Protein AF-0000000074370270 (afdb_homodimer)

Radius of gyration: 34.77 Å; Cα contacts (8 Å, |Δi|>4): 263; chains: 2; bounding box: 63×118×61 Å

Secondary structure (DSSP, 8-state):
----------PPPPSB-TTSPBPEEEE--SSSSTT-EEEE-TTGGGT-----EEE-SPPPSSHHHHHHHHHHHHHHHHHHHHHHHHHHHHHHHHHHHHHHHHHHHHHHHHHHHHHHHHHHHHHT-/----------PPPPSB-TTSPBPEEEE--SSSSTT-EEEE-TTGGGT-----EEE-SPPPSSHHHHHHHHHHHHHH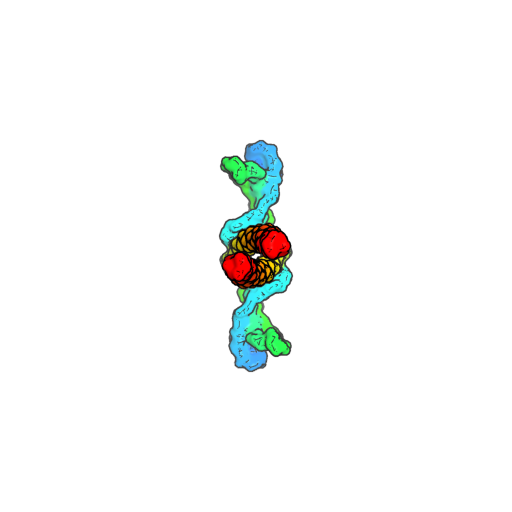HHHHHHHHHHHHHHHHHHHHHHHHHHHHHHHHHHHHHHHHHHHHHHHT-

Nearest PDB structures (foldseek):
  7jl5-assembly1_A  TM=6.690E-01  e=1.234E+00  Homo sapiens
  7jl5-assembly1_A  TM=6.684E-01  e=9.601E-01  Homo sapiens

pLDDT: mean 88.97, std 14.79, range [33.34, 98.88]

Solvent-accessible surface area (backbone atoms only — not comparable to full-atom values): 14462 Å² total; per-residue (Å²): 134,82,78,72,74,74,67,74,83,70,78,79,80,75,65,51,27,92,84,70,38,66,45,38,85,43,68,35,77,45,60,86,45,46,68,30,35,27,37,28,45,78,49,39,87,77,68,44,87,67,79,45,69,41,77,72,51,76,69,69,82,46,66,68,54,23,52,54,51,30,49,48,53,50,48,42,54,51,42,51,52,48,42,53,52,50,52,50,50,43,52,52,48,51,51,49,44,52,51,50,52,55,50,50,53,50,52,52,52,52,50,52,52,53,52,54,53,56,56,57,60,54,68,75,104,135,81,79,72,74,76,67,76,82,69,78,77,81,75,64,52,27,92,85,69,38,66,44,38,85,42,67,36,78,44,62,87,45,46,67,31,34,27,37,29,44,78,48,37,88,76,68,44,88,66,79,47,70,41,76,72,50,75,69,70,82,45,66,67,56,24,52,54,51,32,48,49,53,50,49,41,53,51,42,52,53,48,42,55,52,49,51,52,52,43,53,52,47,52,50,50,46,53,51,50,52,55,51,50,54,51,52,53,52,53,51,52,51,53,51,54,53,56,56,58,60,56,69,77,103

Sequence (250 aa):
MSSSSNRSYRPPPPTHCEHEQPVIRQTSRTIDFPLRHFLGCVEYYNGSKCRTFYWLDPELPNDYYKHEVFKLIQKEKRLKEDKSSLNGKIRDLEREIDFQKATMEKEMFLLQLDLKESKSSVVFFMSSSSNRSYRPPPPTHCEHEQPVIRQTSRTIDFPLRHFLGCVEYYNGSKCRTFYWLDPELPNDYYKHEVFKLIQKEKRLKEDKSSLNGKIRDLEREIDFQKATMEKEMFLLQLDLKESKSSVVFF

Structure (mmCIF, N/CA/C/O backbone):
data_AF-0000000074370270-model_v1
#
loop_
_entity.id
_entity.type
_entity.pdbx_description
1 polymer 'Zinc finger GRF-type domain-containing protein'
#
loop_
_atom_site.group_PDB
_atom_site.id
_atom_site.type_symbol
_atom_site.label_atom_id
_atom_site.label_alt_id
_atom_site.label_comp_id
_atom_site.label_asym_id
_atom_site.label_entity_id
_atom_site.label_seq_id
_atom_site.pdbx_PDB_ins_code
_atom_site.Cartn_x
_atom_site.Cartn_y
_atom_site.Cartn_z
_atom_site.occupancy
_atom_site.B_iso_or_equiv
_atom_site.auth_seq_id
_atom_site.auth_comp_id
_atom_site.auth_asym_id
_atom_site.auth_atom_id
_atom_site.pdbx_PDB_model_num
ATOM 1 N N . MET A 1 1 ? -2.453 -50 -22.062 1 33.78 1 MET A N 1
ATOM 2 C CA . MET A 1 1 ? -3.244 -49.531 -20.938 1 33.78 1 MET A CA 1
ATOM 3 C C . MET A 1 1 ? -3.002 -48.062 -20.672 1 33.78 1 MET A C 1
ATOM 5 O O . MET A 1 1 ? -1.898 -47.656 -20.281 1 33.78 1 MET A O 1
ATOM 9 N N . SER A 1 2 ? -3.58 -47.062 -21.438 1 43.75 2 SER A N 1
ATOM 10 C CA . SER A 1 2 ? -3.586 -45.625 -21.328 1 43.75 2 SER A CA 1
ATOM 11 C C . SER A 1 2 ? -3.969 -45.188 -19.922 1 43.75 2 SER A C 1
ATOM 13 O O . SER A 1 2 ? -4.961 -45.656 -19.359 1 43.75 2 SER A O 1
ATOM 15 N N . SER A 1 3 ? -3.09 -44.969 -19.031 1 41.53 3 SER A N 1
ATOM 16 C CA . SER A 1 3 ? -3.389 -44.344 -17.75 1 41.53 3 SER A CA 1
ATOM 17 C C . SER A 1 3 ? -4.293 -43.125 -17.922 1 41.53 3 SER A C 1
ATOM 19 O O . SER A 1 3 ? -3.936 -42.188 -18.609 1 41.53 3 SER A O 1
ATOM 21 N N . SER A 1 4 ? -5.633 -43.281 -18.016 1 45.53 4 SER A N 1
ATOM 22 C CA . SER A 1 4 ? -6.625 -42.219 -17.875 1 45.53 4 SER A CA 1
ATOM 23 C C . SER A 1 4 ? -6.219 -41.219 -16.797 1 45.53 4 SER A C 1
ATOM 25 O O . SER A 1 4 ? -5.996 -41.594 -15.648 1 45.53 4 SER A O 1
ATOM 27 N N . SER A 1 5 ? -5.434 -40.219 -17.062 1 48.78 5 SER A N 1
ATOM 28 C CA . SER A 1 5 ? -5.219 -39.125 -16.125 1 48.78 5 SER A CA 1
ATOM 29 C C . SER A 1 5 ? -6.5 -38.781 -15.383 1 48.78 5 SER A C 1
ATOM 31 O O . SER A 1 5 ? -7.527 -38.5 -16 1 48.78 5 SER A O 1
ATOM 33 N N . ASN A 1 6 ? -6.863 -39.406 -14.406 1 46.19 6 ASN A N 1
ATOM 34 C CA . ASN A 1 6 ? -7.93 -39.094 -13.477 1 46.19 6 ASN A CA 1
ATOM 35 C C . ASN A 1 6 ? -8.094 -37.562 -13.328 1 46.19 6 ASN A C 1
ATOM 37 O O . ASN A 1 6 ? -7.258 -36.906 -12.703 1 46.19 6 ASN A O 1
ATOM 41 N N . ARG A 1 7 ? -8.445 -36.844 -14.312 1 54.09 7 ARG A N 1
ATOM 42 C CA . ARG A 1 7 ? -8.82 -35.438 -14.125 1 54.09 7 ARG A CA 1
ATOM 43 C C . ARG A 1 7 ? -9.648 -35.281 -12.859 1 54.09 7 ARG A C 1
ATOM 45 O O . ARG A 1 7 ? -10.758 -35.781 -12.758 1 54.09 7 ARG A O 1
ATOM 52 N N . SER A 1 8 ? -9.109 -35.094 -11.773 1 62.03 8 SER A N 1
ATOM 53 C CA . SER A 1 8 ? -9.812 -34.906 -10.508 1 62.03 8 SER A CA 1
ATOM 54 C C . SER A 1 8 ? -11.133 -34.188 -10.711 1 62.03 8 SER A C 1
ATOM 56 O O . SER A 1 8 ? -11.18 -33.156 -11.406 1 62.03 8 SER A O 1
ATOM 58 N N . TYR A 1 9 ? -12.18 -34.938 -10.789 1 71.56 9 TYR A N 1
ATOM 59 C CA . TYR A 1 9 ? -13.547 -34.438 -10.883 1 71.56 9 TYR A CA 1
ATOM 60 C C . TYR A 1 9 ? -13.758 -33.25 -9.961 1 71.56 9 TYR A C 1
ATOM 62 O O . TYR A 1 9 ? -13.539 -33.375 -8.75 1 71.56 9 TYR A O 1
ATOM 70 N N . ARG A 1 10 ? -13.641 -32.031 -10.438 1 78.12 10 ARG A N 1
ATOM 71 C CA . ARG A 1 10 ? -14.039 -30.859 -9.664 1 78.12 10 ARG A CA 1
ATOM 72 C C . ARG A 1 10 ? -15.539 -30.594 -9.789 1 78.12 10 ARG A C 1
ATOM 74 O O . ARG A 1 10 ? -16.047 -30.406 -10.898 1 78.12 10 ARG A O 1
ATOM 81 N N . PRO A 1 11 ? -16.266 -30.844 -8.688 1 88.62 11 PRO A N 1
ATOM 82 C CA . PRO A 1 11 ? -17.688 -30.516 -8.742 1 88.62 11 PRO A CA 1
ATOM 83 C C . PRO A 1 11 ? -17.953 -29.109 -9.297 1 88.62 11 PRO A C 1
ATOM 85 O O . PRO A 1 11 ? -17.109 -28.219 -9.141 1 88.62 11 PRO A O 1
ATOM 88 N N . PRO A 1 12 ? -19.078 -29.031 -10.047 1 93.25 12 PRO A N 1
ATOM 89 C CA . PRO A 1 12 ? -19.422 -27.688 -10.539 1 93.25 12 PRO A CA 1
ATOM 90 C C . PRO A 1 12 ? -19.625 -26.672 -9.414 1 93.25 12 PRO A C 1
ATOM 92 O O . PRO A 1 12 ? -19.984 -27.062 -8.305 1 93.25 12 PRO A O 1
ATOM 95 N N . PRO A 1 13 ? -19.391 -25.406 -9.688 1 95.31 13 PRO A N 1
ATOM 96 C CA . PRO A 1 13 ? -19.578 -24.359 -8.68 1 95.31 13 PRO A CA 1
ATOM 97 C C . PRO A 1 13 ? -21.031 -24.266 -8.211 1 95.31 13 PRO A C 1
ATOM 99 O O . PRO A 1 13 ? -21.953 -24.406 -9.016 1 95.31 13 PRO A O 1
ATOM 102 N N . PRO A 1 14 ? -21.156 -24.047 -6.906 1 96.25 14 PRO A N 1
ATOM 103 C CA . PRO A 1 14 ? -22.516 -23.844 -6.398 1 96.25 14 PRO A CA 1
ATOM 104 C C . PRO A 1 14 ? -23.141 -22.531 -6.859 1 96.25 14 PRO A C 1
ATOM 106 O O . PRO A 1 14 ? -22.422 -21.531 -7.039 1 96.25 14 PRO A O 1
ATOM 109 N N . THR A 1 15 ? -24.453 -22.594 -7.039 1 96.75 15 THR A N 1
ATOM 110 C CA . THR A 1 15 ? -25.156 -21.375 -7.41 1 96.75 15 THR A CA 1
ATOM 111 C C . THR A 1 15 ? -25.844 -20.75 -6.191 1 96.75 15 THR A C 1
ATOM 113 O O . THR A 1 15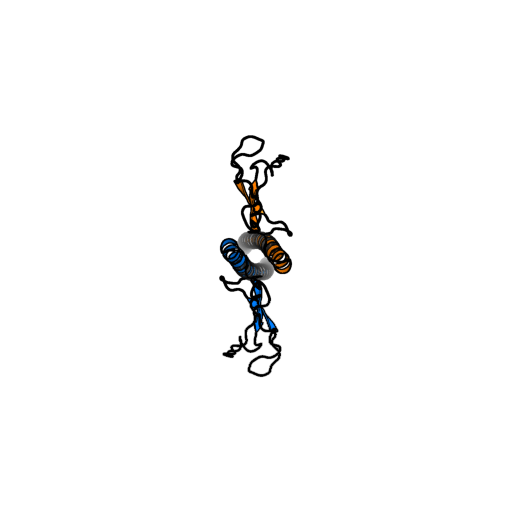 ? -26.078 -19.547 -6.148 1 96.75 15 THR A O 1
ATOM 116 N N . HIS A 1 16 ? -26.219 -21.625 -5.258 1 96.88 16 HIS A N 1
ATOM 117 C CA . HIS A 1 16 ? -26.875 -21.188 -4.035 1 96.88 16 HIS A CA 1
ATOM 118 C C . HIS A 1 16 ? -26.234 -21.797 -2.801 1 96.88 16 HIS A C 1
ATOM 120 O O . HIS A 1 16 ? -25.641 -22.875 -2.879 1 96.88 16 HIS A O 1
ATOM 126 N N . CYS A 1 17 ? -26.328 -20.891 -1.735 1 96.38 17 CYS A N 1
ATOM 127 C CA . CYS A 1 17 ? -25.797 -21.438 -0.489 1 96.38 17 CYS A CA 1
ATOM 128 C C . CYS A 1 17 ? -26.859 -22.25 0.243 1 96.38 17 CYS A C 1
ATOM 130 O O . CYS A 1 17 ? -27.906 -22.562 -0.324 1 96.38 17 CYS A O 1
ATOM 132 N N . GLU A 1 18 ? -26.5 -22.75 1.478 1 92.31 18 GLU A N 1
ATOM 133 C CA . GLU A 1 18 ? -27.375 -23.594 2.27 1 92.31 18 GLU A CA 1
ATOM 134 C C . GLU A 1 18 ? -28.641 -22.859 2.686 1 92.31 18 GLU A C 1
ATOM 136 O O . GLU A 1 18 ? -29.656 -23.484 2.994 1 92.31 18 GLU A O 1
ATOM 141 N N . HIS A 1 19 ? -28.688 -21.578 2.641 1 92.44 19 HIS A N 1
ATOM 142 C CA . HIS A 1 19 ? -29.828 -20.75 2.98 1 92.44 19 HIS A CA 1
ATOM 143 C C . HIS A 1 19 ? -30.688 -20.469 1.749 1 92.44 19 HIS A C 1
ATOM 145 O O . HIS A 1 19 ? -31.609 -19.656 1.808 1 92.44 19 HIS A O 1
ATOM 151 N N . GLU A 1 20 ? -30.219 -21.094 0.658 1 92.81 20 GLU A N 1
ATOM 152 C CA . GLU A 1 20 ? -30.922 -20.922 -0.614 1 92.81 20 GLU A CA 1
ATOM 153 C C . GLU A 1 20 ? -30.766 -19.5 -1.142 1 92.81 20 GLU A C 1
ATOM 155 O O . GLU A 1 20 ? -31.688 -18.969 -1.77 1 92.81 20 GLU A O 1
ATOM 160 N N . GLN A 1 21 ? -29.766 -18.891 -0.821 1 94.44 21 GLN A N 1
ATOM 161 C CA . GLN A 1 21 ? -29.406 -17.578 -1.365 1 94.44 21 GLN A CA 1
ATOM 162 C C . GLN A 1 21 ? -28.297 -17.719 -2.41 1 94.44 21 GLN A C 1
ATOM 164 O O . GLN A 1 21 ? -27.453 -18.625 -2.32 1 94.44 21 GLN A O 1
ATOM 169 N N . PRO A 1 22 ? -28.422 -16.906 -3.441 1 96.5 22 PRO A N 1
ATOM 170 C CA . PRO A 1 22 ? -27.328 -16.953 -4.41 1 96.5 22 PRO A CA 1
ATOM 171 C C . PRO A 1 22 ? -25.969 -16.719 -3.766 1 96.5 22 PRO A C 1
ATOM 173 O O . PRO A 1 22 ? -25.844 -15.883 -2.869 1 96.5 22 PRO A O 1
ATOM 176 N N . VAL A 1 23 ? -24.969 -17.484 -4.121 1 97.06 23 VAL A N 1
ATOM 177 C CA . VAL A 1 23 ? -23.609 -17.312 -3.621 1 97.06 23 VAL A CA 1
ATOM 178 C C . VAL A 1 23 ? -22.969 -16.078 -4.273 1 97.06 23 VAL A C 1
ATOM 180 O O . VAL A 1 23 ? -23.359 -15.688 -5.379 1 97.06 23 VAL A O 1
ATOM 183 N N . ILE A 1 24 ? -21.969 -15.477 -3.543 1 96.44 24 ILE A N 1
ATOM 184 C CA . ILE A 1 24 ? -21.297 -14.305 -4.078 1 96.44 24 ILE A CA 1
ATOM 185 C C . ILE A 1 24 ? -19.797 -14.57 -4.176 1 96.44 24 ILE A C 1
ATOM 187 O O . ILE A 1 24 ? -19.266 -15.414 -3.451 1 96.44 24 ILE A O 1
ATOM 191 N N . ARG A 1 25 ? -19.188 -13.883 -5.145 1 97.12 25 ARG A N 1
ATOM 192 C CA . ARG A 1 25 ? -17.734 -13.938 -5.301 1 97.12 25 ARG A CA 1
ATOM 193 C C . ARG A 1 25 ? -17.031 -13.055 -4.273 1 97.12 25 ARG A C 1
ATOM 195 O O . ARG A 1 25 ? -17.359 -11.867 -4.141 1 97.12 25 ARG A O 1
ATOM 202 N N . GLN A 1 26 ? -16.109 -13.727 -3.514 1 95.5 26 GLN A N 1
ATOM 203 C CA . GLN A 1 26 ? -15.328 -13.008 -2.52 1 95.5 26 GLN A CA 1
ATOM 204 C C . GLN A 1 26 ? -13.828 -13.219 -2.734 1 95.5 26 GLN A C 1
ATOM 206 O O . GLN A 1 26 ? -13.43 -14.102 -3.498 1 95.5 26 GLN A O 1
ATOM 211 N N . THR A 1 27 ? -13.094 -12.281 -2.145 1 97 27 THR A N 1
ATOM 212 C CA . THR A 1 27 ? -11.641 -12.367 -2.252 1 97 27 THR A CA 1
ATOM 213 C C . THR A 1 27 ? -11.016 -12.68 -0.896 1 97 27 THR A C 1
ATOM 215 O O . THR A 1 27 ? -11.234 -11.961 0.078 1 97 27 THR A O 1
ATOM 218 N N . SER A 1 28 ? -10.305 -13.727 -0.839 1 97.19 28 SER A N 1
ATOM 219 C CA . SER A 1 28 ? -9.625 -14.117 0.391 1 97.19 28 SER A CA 1
ATOM 220 C C . SER A 1 28 ? -8.484 -13.164 0.728 1 97.19 28 SER A C 1
ATOM 222 O O . SER A 1 28 ? -7.746 -12.742 -0.16 1 97.19 28 SER A O 1
ATOM 224 N N . ARG A 1 29 ? -8.266 -12.938 1.962 1 95.56 29 ARG A N 1
ATOM 225 C CA . ARG A 1 29 ? -7.199 -12.055 2.422 1 95.56 29 ARG A CA 1
ATOM 226 C C . ARG A 1 29 ? -6.359 -12.727 3.502 1 95.56 29 ARG A C 1
ATOM 228 O O . ARG A 1 29 ? -5.617 -12.055 4.223 1 95.56 29 ARG A O 1
ATOM 235 N N . THR A 1 30 ? -6.504 -14.008 3.596 1 96.69 30 THR A N 1
ATOM 236 C CA . THR A 1 30 ? -5.746 -14.758 4.594 1 96.69 30 THR A CA 1
ATOM 237 C C . THR A 1 30 ? -4.328 -15.023 4.102 1 96.69 30 THR A C 1
ATOM 239 O O . THR A 1 30 ? -4.055 -14.953 2.902 1 96.69 30 THR A O 1
ATOM 242 N N . ILE A 1 31 ? -3.439 -15.391 4.969 1 97.69 31 ILE A N 1
ATOM 243 C CA . ILE A 1 31 ? -2.037 -15.609 4.637 1 97.69 31 ILE A CA 1
ATOM 244 C C . ILE A 1 31 ? -1.906 -16.859 3.764 1 97.69 31 ILE A C 1
ATOM 246 O O . ILE A 1 31 ? -1.023 -16.938 2.904 1 97.69 31 ILE A O 1
ATOM 250 N N . ASP A 1 32 ? -2.771 -17.766 3.883 1 97.81 32 ASP A N 1
ATOM 251 C CA . ASP A 1 32 ? -2.668 -19.031 3.17 1 97.81 32 ASP A CA 1
ATOM 252 C C . ASP A 1 32 ? -3.127 -18.891 1.721 1 97.81 32 ASP A C 1
ATOM 254 O O . ASP A 1 32 ? -2.602 -19.547 0.827 1 97.81 32 ASP A O 1
ATOM 258 N N . PHE A 1 33 ? -4.129 -18.016 1.486 1 98.25 33 PHE A N 1
ATOM 259 C CA . PHE A 1 33 ? -4.715 -17.922 0.154 1 98.25 33 PHE A CA 1
ATOM 260 C C . PHE A 1 33 ? -5.02 -16.469 -0.192 1 98.25 33 PHE A C 1
ATOM 262 O O . PHE A 1 33 ? -6.156 -16.125 -0.531 1 98.25 33 PHE A O 1
ATOM 269 N N . PRO A 1 34 ? -3.977 -15.68 -0.2 1 98.5 34 PRO A N 1
ATOM 270 C CA . PRO A 1 34 ? -4.246 -14.266 -0.471 1 98.5 34 PRO A CA 1
ATOM 271 C C . PRO A 1 34 ? -4.715 -14.016 -1.904 1 98.5 34 PRO A C 1
ATOM 273 O O . PRO A 1 34 ? -4.164 -14.594 -2.846 1 98.5 34 PRO A O 1
ATOM 276 N N . LEU A 1 35 ? -5.746 -13.281 -2.057 1 98.5 35 LEU A N 1
ATOM 277 C CA . LEU A 1 35 ? -6.289 -12.773 -3.312 1 98.5 35 LEU A CA 1
ATOM 278 C C . LEU A 1 35 ? -7.129 -13.844 -4.012 1 98.5 35 LEU A C 1
ATOM 280 O O . LEU A 1 35 ? -7.777 -13.562 -5.023 1 98.5 35 LEU A O 1
ATOM 284 N N . ARG A 1 36 ? -7.102 -15.023 -3.436 1 98.44 36 ARG A N 1
ATOM 285 C CA . ARG A 1 36 ? -7.836 -16.078 -4.125 1 98.44 36 ARG A CA 1
ATOM 286 C C . ARG A 1 36 ? -9.336 -15.844 -4.043 1 98.44 36 ARG A C 1
ATOM 288 O O . ARG A 1 36 ? -9.875 -15.578 -2.963 1 98.44 36 ARG A O 1
ATOM 295 N N . HIS A 1 37 ? -9.938 -16 -5.203 1 98.06 37 HIS A N 1
ATOM 296 C CA . HIS A 1 37 ? -11.383 -15.836 -5.23 1 98.06 37 HIS A CA 1
ATOM 297 C C . HIS A 1 37 ? -12.094 -17.109 -4.809 1 98.06 37 HIS A C 1
ATOM 299 O O . HIS A 1 37 ? -11.617 -18.219 -5.082 1 98.06 37 HIS A O 1
ATOM 305 N N . PHE A 1 38 ? -13.266 -16.844 -4.148 1 97.38 38 PHE A N 1
ATOM 306 C CA . PHE A 1 38 ? -14.109 -17.969 -3.789 1 97.38 38 PHE A CA 1
ATOM 307 C C . PHE A 1 38 ? -15.578 -17.578 -3.787 1 97.38 38 PHE A C 1
ATOM 309 O O . PHE A 1 38 ? -15.898 -16.375 -3.746 1 97.38 38 PHE A O 1
ATOM 316 N N . LEU A 1 39 ? -16.391 -18.547 -4.004 1 97.81 39 LEU A N 1
ATOM 317 C CA . LEU A 1 39 ? -17.828 -18.375 -3.84 1 97.81 39 LEU A CA 1
ATOM 318 C C . LEU A 1 39 ? -18.266 -18.75 -2.424 1 97.81 39 LEU A C 1
ATOM 320 O O . LEU A 1 39 ? -17.875 -19.781 -1.896 1 97.81 39 LEU A O 1
ATOM 324 N N . GLY A 1 40 ? -18.984 -17.781 -1.806 1 95.75 40 GLY A N 1
ATOM 325 C CA . GLY A 1 40 ? -19.469 -18.031 -0.458 1 95.75 40 GLY A CA 1
ATOM 326 C C . GLY A 1 40 ? -20.797 -17.344 -0.164 1 95.75 40 GLY A C 1
ATOM 327 O O . GLY A 1 40 ? -21.359 -16.672 -1.029 1 95.75 40 GLY A O 1
ATOM 328 N N . CYS A 1 41 ? -21.219 -17.625 0.987 1 95.62 41 CYS A N 1
ATOM 329 C CA . CYS A 1 41 ? -22.484 -17.109 1.466 1 95.62 41 CYS A CA 1
ATOM 330 C C . CYS A 1 41 ? -22.375 -15.625 1.802 1 95.62 41 CYS A C 1
ATOM 332 O O . CYS A 1 41 ? -21.438 -15.203 2.463 1 95.62 41 CYS A O 1
ATOM 334 N N . VAL A 1 42 ? -23.422 -14.938 1.382 1 90.94 42 VAL A N 1
ATOM 335 C CA . VAL A 1 42 ? -23.438 -13.492 1.604 1 90.94 42 VAL A CA 1
ATOM 336 C C . VAL A 1 42 ? -23.594 -13.203 3.094 1 90.94 42 VAL A C 1
ATOM 338 O O . VAL A 1 42 ? -23.125 -12.172 3.584 1 90.94 42 VAL A O 1
ATOM 341 N N . GLU A 1 43 ? -24.125 -14.117 3.842 1 90.19 43 GLU A N 1
ATOM 342 C CA . GLU A 1 43 ? -24.422 -13.898 5.254 1 90.19 43 GLU A CA 1
ATOM 343 C C . GLU A 1 43 ? -23.297 -14.414 6.145 1 90.19 43 GLU A C 1
ATOM 345 O O . GLU A 1 43 ? -23.391 -14.359 7.375 1 90.19 43 GLU A O 1
ATOM 350 N N . TYR A 1 44 ? -22.234 -14.797 5.547 1 89.5 44 TYR A N 1
ATOM 351 C CA . TYR A 1 44 ? -21.156 -15.414 6.316 1 89.5 44 TYR A CA 1
ATOM 352 C C . TYR A 1 44 ? -20.609 -14.445 7.355 1 89.5 44 TYR A C 1
ATOM 354 O O . TYR A 1 44 ? -20.453 -14.805 8.523 1 89.5 44 TYR A O 1
ATOM 362 N N . TYR A 1 45 ? -20.422 -13.219 6.91 1 83.44 45 TYR A N 1
ATOM 363 C CA . TYR A 1 45 ? -19.781 -12.258 7.797 1 83.44 45 TYR A CA 1
ATOM 364 C C . TYR A 1 45 ? -20.797 -11.633 8.75 1 83.44 45 TYR A C 1
ATOM 366 O O . TYR A 1 45 ? -20.422 -10.922 9.688 1 83.44 45 TYR A O 1
ATOM 374 N N . ASN A 1 46 ? -22 -11.93 8.508 1 87.69 46 ASN A N 1
ATOM 375 C CA . ASN A 1 46 ? -23.047 -11.484 9.43 1 87.69 46 ASN A CA 1
ATOM 376 C C . ASN A 1 46 ? -23.312 -12.516 10.516 1 87.69 46 ASN A C 1
ATOM 378 O O . ASN A 1 46 ? -24.344 -12.461 11.195 1 87.69 46 ASN A O 1
ATOM 382 N N . GLY A 1 47 ? -22.469 -13.422 10.562 1 86 47 GLY A N 1
ATOM 383 C CA . GLY A 1 47 ? -22.562 -14.375 11.648 1 86 47 GLY A CA 1
ATOM 384 C C . GLY A 1 47 ? -23.125 -15.719 11.211 1 86 47 GLY A C 1
ATOM 385 O O . GLY A 1 47 ? -23.203 -16.656 12.008 1 86 47 GLY A O 1
ATOM 386 N N . SER A 1 48 ? -23.375 -15.883 10.023 1 79.88 48 SER A N 1
ATOM 387 C CA . SER A 1 48 ? -23.891 -17.156 9.523 1 79.88 48 SER A CA 1
ATOM 388 C C . SER A 1 48 ? -22.797 -18.219 9.523 1 79.88 48 SER A C 1
ATOM 390 O O . SER A 1 48 ? -21.625 -17.922 9.273 1 79.88 48 SER A O 1
ATOM 392 N N . LYS A 1 49 ? -23.031 -19.406 10.039 1 84.44 49 LYS A N 1
ATOM 393 C CA . LYS A 1 49 ? -22.094 -20.516 9.992 1 84.44 49 LYS A CA 1
ATOM 394 C C . LYS A 1 49 ? -22.312 -21.375 8.75 1 84.44 49 LYS A C 1
ATOM 396 O O . LYS A 1 49 ? -22.266 -22.609 8.812 1 84.44 49 LYS A O 1
ATOM 401 N N . CYS A 1 50 ? -22.609 -20.594 7.59 1 93.06 50 CYS A N 1
ATOM 402 C CA . CYS A 1 50 ? -22.828 -21.297 6.332 1 93.06 50 CYS A CA 1
ATOM 403 C C . CYS A 1 50 ? -21.547 -21.922 5.82 1 93.06 50 CYS A C 1
ATOM 405 O O . CYS A 1 50 ? -20.5 -21.266 5.797 1 93.06 50 CYS A O 1
ATOM 407 N N . ARG A 1 51 ? -21.625 -23.156 5.328 1 92.25 51 ARG A N 1
ATOM 408 C CA . ARG A 1 51 ? -20.438 -23.922 4.965 1 92.25 51 ARG A CA 1
ATOM 409 C C . ARG A 1 51 ? -20.234 -23.922 3.451 1 92.25 51 ARG A C 1
ATOM 411 O O . ARG A 1 51 ? -19.297 -24.531 2.949 1 92.25 51 ARG A O 1
ATOM 418 N N . THR A 1 52 ? -21.125 -23.281 2.764 1 95.25 52 THR A N 1
ATOM 419 C CA . THR A 1 52 ? -20.984 -23.219 1.312 1 95.25 52 THR A CA 1
ATOM 420 C C . THR A 1 52 ? -19.734 -22.453 0.916 1 95.25 52 THR A C 1
ATOM 422 O O . THR A 1 52 ? -19.594 -21.266 1.246 1 95.25 52 THR A O 1
ATOM 425 N N . PHE A 1 53 ? -18.891 -23.156 0.267 1 95.25 53 PHE A N 1
ATOM 426 C CA . PHE A 1 53 ? -17.578 -22.594 -0.087 1 95.25 53 PHE A CA 1
ATOM 427 C C . PHE A 1 53 ? -17.031 -23.266 -1.341 1 95.25 53 PHE A C 1
ATOM 429 O O . PHE A 1 53 ? -17.094 -24.484 -1.478 1 95.25 53 PHE A O 1
ATOM 436 N N . TYR A 1 54 ? -16.531 -22.359 -2.285 1 96.75 54 TYR A N 1
ATOM 437 C CA . TYR A 1 54 ? -15.977 -22.875 -3.533 1 96.75 54 TYR A CA 1
ATOM 438 C C . TYR A 1 54 ? -14.875 -21.969 -4.062 1 96.75 54 TYR A C 1
ATOM 440 O O . TYR A 1 54 ? -15.125 -20.812 -4.418 1 96.75 54 TYR A O 1
ATOM 448 N N . TRP A 1 55 ? -13.68 -22.578 -4.203 1 96.69 55 TRP A N 1
ATOM 449 C CA . TRP A 1 55 ? -12.562 -21.812 -4.746 1 96.69 55 TRP A CA 1
ATOM 450 C C . TRP A 1 55 ? -12.703 -21.641 -6.254 1 96.69 55 TRP A C 1
ATOM 452 O O . TRP A 1 55 ? -13.016 -22.594 -6.969 1 96.69 55 TRP A O 1
ATOM 462 N N . LEU A 1 56 ? -12.484 -20.391 -6.637 1 96.12 56 LEU A N 1
ATOM 463 C CA . LEU A 1 56 ? -12.609 -20.094 -8.062 1 96.12 56 LEU A CA 1
ATOM 464 C C . LEU A 1 56 ? -11.25 -20.109 -8.742 1 96.12 56 LEU A C 1
ATOM 466 O O . LEU A 1 56 ? -11.148 -20.422 -9.93 1 96.12 56 LEU A O 1
ATOM 470 N N . ASP A 1 57 ? -10.227 -19.75 -8.031 1 95.94 57 ASP A N 1
ATOM 471 C CA . ASP A 1 57 ? -8.898 -19.578 -8.609 1 95.94 57 ASP A CA 1
ATOM 472 C C . ASP A 1 57 ? -7.922 -20.609 -8.055 1 95.94 57 ASP A C 1
ATOM 474 O O . ASP A 1 57 ? -8.148 -21.172 -6.984 1 95.94 57 ASP A O 1
ATOM 478 N N . PRO A 1 58 ? -6.848 -20.859 -8.914 1 96 58 PRO A N 1
ATOM 479 C CA . PRO A 1 58 ? -5.789 -21.688 -8.352 1 96 58 PRO A CA 1
ATOM 480 C C . PRO A 1 58 ? -5.051 -21.031 -7.195 1 96 58 PRO A C 1
ATOM 482 O O . PRO A 1 58 ? -5.215 -1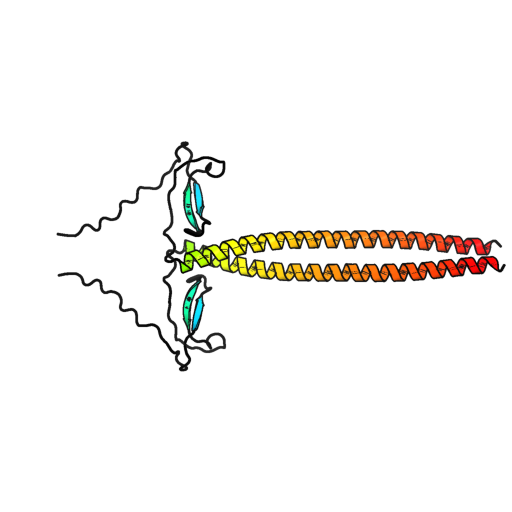9.828 -6.969 1 96 58 PRO A O 1
ATOM 485 N N . GLU A 1 59 ? -4.352 -21.875 -6.523 1 96.44 59 GLU A N 1
ATOM 486 C CA . GLU A 1 59 ? -3.506 -21.344 -5.457 1 96.44 59 GLU A CA 1
ATOM 487 C C . GLU A 1 59 ? -2.258 -20.688 -6.027 1 96.44 59 GLU A C 1
ATOM 489 O O . GLU A 1 59 ? -1.842 -20.984 -7.148 1 96.44 59 GLU A O 1
ATOM 494 N N . LEU A 1 60 ? -1.698 -19.828 -5.262 1 98.19 60 LEU A N 1
ATOM 495 C CA . LEU A 1 60 ? -0.387 -19.297 -5.605 1 98.19 60 LEU A CA 1
ATOM 496 C C . LEU A 1 60 ? 0.663 -20.406 -5.637 1 98.19 60 LEU A C 1
ATOM 498 O O . LEU A 1 60 ? 0.509 -21.422 -4.969 1 98.19 60 LEU A O 1
ATOM 502 N N . PRO A 1 61 ? 1.619 -20.188 -6.41 1 96.88 61 PRO A N 1
ATOM 503 C CA . PRO A 1 61 ? 2.465 -21.328 -6.75 1 96.88 61 PRO A CA 1
ATOM 504 C C . PRO A 1 61 ? 3.357 -21.766 -5.59 1 96.88 61 PRO A C 1
ATOM 506 O O . PRO A 1 61 ? 3.85 -22.906 -5.578 1 96.88 61 PRO A O 1
ATOM 509 N N . ASN A 1 62 ? 3.721 -20.891 -4.645 1 96.56 62 ASN A N 1
ATOM 510 C CA . ASN A 1 62 ? 4.586 -21.266 -3.533 1 96.56 62 ASN A CA 1
ATOM 511 C C . ASN A 1 62 ? 4.418 -20.328 -2.348 1 96.56 62 ASN A C 1
ATOM 513 O O . ASN A 1 62 ? 3.652 -19.359 -2.418 1 96.56 62 ASN A O 1
ATOM 517 N N . ASP A 1 63 ? 5.055 -20.672 -1.306 1 97.44 63 ASP A N 1
ATOM 518 C CA . ASP A 1 63 ? 4.887 -19.938 -0.056 1 97.44 63 ASP A CA 1
ATOM 519 C C . ASP A 1 63 ? 5.473 -18.531 -0.16 1 97.44 63 ASP A C 1
ATOM 521 O O . ASP A 1 63 ? 4.996 -17.609 0.495 1 97.44 63 ASP A O 1
ATOM 525 N N . TYR A 1 64 ? 6.531 -18.406 -0.953 1 98 64 TYR A N 1
ATOM 526 C CA . TYR A 1 64 ? 7.109 -17.094 -1.151 1 98 64 TYR A CA 1
ATOM 527 C C . TYR A 1 64 ? 6.047 -16.094 -1.6 1 98 64 TYR A C 1
ATOM 529 O O . TYR A 1 64 ? 5.883 -15.031 -0.99 1 98 64 TYR A O 1
ATOM 537 N N . TYR A 1 65 ? 5.324 -16.5 -2.6 1 98.25 65 TYR A N 1
ATOM 538 C CA . TYR A 1 65 ? 4.293 -15.617 -3.125 1 98.25 65 TYR A CA 1
ATOM 539 C C . TYR A 1 65 ? 3.219 -15.352 -2.076 1 98.25 65 TYR A C 1
ATOM 541 O O . TYR A 1 65 ? 2.768 -14.211 -1.921 1 98.25 65 TYR A O 1
ATOM 549 N N . LYS A 1 66 ? 2.777 -16.375 -1.416 1 98.62 66 LYS A N 1
ATOM 550 C CA . LYS A 1 66 ? 1.749 -16.203 -0.393 1 98.62 66 LYS A CA 1
ATOM 551 C C . LYS A 1 66 ? 2.168 -15.172 0.647 1 98.62 66 LYS A C 1
ATOM 553 O O . LYS A 1 66 ? 1.399 -14.266 0.971 1 98.62 66 LYS A O 1
ATOM 558 N N . HIS A 1 67 ? 3.332 -15.32 1.062 1 98.5 67 HIS A N 1
ATOM 559 C CA . HIS A 1 67 ? 3.85 -14.43 2.096 1 98.5 67 HIS A CA 1
ATOM 560 C C . HIS A 1 67 ? 3.969 -13 1.582 1 98.5 67 HIS A C 1
ATOM 562 O O . HIS A 1 67 ? 3.527 -12.062 2.246 1 98.5 67 HIS A O 1
ATOM 568 N N . GLU A 1 68 ? 4.535 -12.828 0.401 1 98.5 68 GLU A N 1
ATOM 569 C CA . GLU A 1 68 ? 4.77 -11.492 -0.124 1 98.5 68 GLU A CA 1
ATOM 570 C C . GLU A 1 68 ? 3.455 -10.781 -0.437 1 98.5 68 GLU A C 1
ATOM 572 O O . GLU A 1 68 ? 3.311 -9.586 -0.168 1 98.5 68 GLU A O 1
ATOM 577 N N . VAL A 1 69 ? 2.543 -11.539 -0.985 1 98.75 69 VAL A N 1
ATOM 578 C CA . VAL A 1 69 ? 1.253 -10.945 -1.32 1 98.75 69 VAL A CA 1
ATOM 579 C C . VAL A 1 69 ? 0.514 -10.562 -0.041 1 98.75 69 VAL A C 1
ATOM 581 O O . VAL A 1 69 ? -0.053 -9.469 0.051 1 98.75 69 VAL A O 1
ATOM 584 N N . PHE A 1 70 ? 0.509 -11.445 0.875 1 98.81 70 PHE A N 1
ATOM 585 C CA . PHE A 1 70 ? -0.115 -11.133 2.156 1 98.81 70 PHE A CA 1
ATOM 586 C C . PHE A 1 70 ? 0.503 -9.883 2.77 1 98.81 70 PHE A C 1
ATOM 588 O O . PHE A 1 70 ? -0.21 -9.016 3.279 1 98.81 70 PHE A O 1
ATOM 595 N N . LYS A 1 71 ? 1.741 -9.75 2.736 1 98.75 71 LYS A N 1
ATOM 596 C CA . LYS A 1 71 ? 2.455 -8.578 3.244 1 98.75 71 LYS A CA 1
ATOM 597 C C . LYS A 1 71 ? 1.995 -7.309 2.543 1 98.75 71 LYS A C 1
ATOM 599 O O . LYS A 1 71 ? 1.814 -6.27 3.186 1 98.75 71 LYS A O 1
ATOM 604 N N . LEU A 1 72 ? 1.898 -7.383 1.254 1 98.69 72 LEU A N 1
ATOM 605 C CA . LEU A 1 72 ? 1.439 -6.227 0.489 1 98.69 72 LEU A CA 1
ATOM 606 C C . LEU A 1 72 ? 0.042 -5.805 0.929 1 98.69 72 LEU A C 1
ATOM 608 O O . LEU A 1 72 ? -0.246 -4.609 1.033 1 98.69 72 LEU A O 1
ATOM 612 N N . ILE A 1 73 ? -0.784 -6.754 1.15 1 98.81 73 ILE A N 1
ATOM 613 C CA . ILE A 1 73 ? -2.143 -6.484 1.609 1 98.81 73 ILE A CA 1
ATOM 614 C C . ILE A 1 73 ? -2.098 -5.773 2.961 1 98.81 73 ILE A C 1
ATOM 616 O O . ILE A 1 73 ? -2.779 -4.766 3.16 1 98.81 73 ILE A O 1
ATOM 620 N N . GLN A 1 74 ? -1.332 -6.238 3.838 1 98.62 74 GLN A N 1
ATOM 621 C CA . GLN A 1 74 ? -1.2 -5.637 5.16 1 98.62 74 GLN A CA 1
ATOM 622 C C . GLN A 1 74 ? -0.652 -4.215 5.066 1 98.62 74 GLN A C 1
ATOM 624 O O . GLN A 1 74 ? -1.125 -3.314 5.762 1 98.62 74 GLN A O 1
ATOM 629 N N . LYS A 1 75 ? 0.338 -4.086 4.301 1 98.75 75 LYS A N 1
ATOM 630 C CA . LYS A 1 75 ? 0.949 -2.77 4.133 1 98.75 75 LYS A CA 1
ATOM 631 C C . LYS A 1 75 ? -0.056 -1.765 3.576 1 98.75 75 LYS A C 1
ATOM 633 O O . LYS A 1 75 ? -0.095 -0.612 4.012 1 98.75 75 LYS A O 1
ATOM 638 N N . GLU A 1 76 ? -0.762 -2.238 2.58 1 98.62 76 GLU A N 1
ATOM 639 C CA . GLU A 1 76 ? -1.789 -1.355 2.035 1 98.62 76 GLU A CA 1
ATOM 640 C C . GLU A 1 76 ? -2.744 -0.881 3.127 1 98.62 76 GLU A C 1
ATOM 642 O O . GLU A 1 76 ? -3.066 0.306 3.203 1 98.62 76 GLU A O 1
ATOM 647 N N . LYS A 1 77 ? -3.213 -1.794 3.926 1 98.56 77 LYS A N 1
ATOM 648 C CA . LYS A 1 77 ? -4.137 -1.468 5.008 1 98.56 77 LYS A CA 1
ATOM 649 C C . LYS A 1 77 ? -3.512 -0.473 5.98 1 98.56 77 LYS A C 1
ATOM 651 O O . LYS A 1 77 ? -4.137 0.528 6.34 1 98.56 77 LYS A O 1
ATOM 656 N N . ARG A 1 78 ? -2.338 -0.707 6.371 1 98.69 78 ARG A N 1
ATOM 657 C CA . ARG A 1 78 ? -1.644 0.141 7.336 1 98.69 78 ARG A CA 1
ATOM 658 C C . ARG A 1 78 ? -1.413 1.539 6.77 1 98.69 78 ARG A C 1
ATOM 660 O O . ARG A 1 78 ? -1.639 2.537 7.453 1 98.69 78 ARG A O 1
ATOM 667 N N . LEU A 1 79 ? -1.014 1.576 5.535 1 98.81 79 LEU A N 1
ATOM 668 C CA . LEU A 1 79 ? -0.718 2.859 4.906 1 98.81 79 LEU A CA 1
ATOM 669 C C . LEU A 1 79 ? -1.989 3.682 4.723 1 98.81 79 LEU A C 1
ATOM 671 O O . LEU A 1 79 ? -1.966 4.906 4.855 1 98.81 79 LEU A O 1
ATOM 675 N N . LYS A 1 80 ? -3.094 3.053 4.449 1 98.81 80 LYS A N 1
ATOM 676 C CA . LYS A 1 80 ? -4.375 3.746 4.363 1 98.81 80 LYS A CA 1
ATOM 677 C C . LYS A 1 80 ? -4.773 4.336 5.715 1 98.81 80 LYS A C 1
ATOM 679 O O . LYS A 1 80 ? -5.262 5.465 5.781 1 98.81 80 LYS A O 1
ATOM 684 N N . GLU A 1 81 ? -4.613 3.578 6.703 1 98.75 81 GLU A N 1
ATOM 685 C CA . GLU A 1 81 ? -4.895 4.055 8.055 1 98.75 81 GLU A CA 1
ATOM 686 C C . GLU A 1 81 ? -4.004 5.238 8.422 1 98.75 81 GLU A C 1
ATOM 688 O O . GLU A 1 81 ? -4.469 6.215 9.008 1 98.75 81 GLU A O 1
ATOM 693 N N . ASP A 1 82 ? -2.738 5.184 8.109 1 98.75 82 ASP A N 1
ATOM 694 C CA . ASP A 1 82 ? -1.804 6.281 8.352 1 98.75 82 ASP A CA 1
ATOM 695 C C . ASP A 1 82 ? -2.248 7.551 7.629 1 98.75 82 ASP A C 1
ATOM 697 O O . ASP A 1 82 ? -2.221 8.641 8.203 1 98.75 82 ASP A O 1
ATOM 701 N N . LYS A 1 83 ? -2.547 7.352 6.418 1 98.81 83 LYS A N 1
ATOM 702 C CA . LYS A 1 83 ? -2.984 8.5 5.633 1 98.81 83 LYS A CA 1
ATOM 703 C C . LYS A 1 83 ? -4.195 9.18 6.273 1 98.81 83 LYS A C 1
ATOM 705 O O . LYS A 1 83 ? -4.254 10.406 6.355 1 98.81 83 LYS A O 1
ATOM 710 N N . SER A 1 84 ? -5.125 8.375 6.684 1 98.75 84 SER A N 1
ATOM 711 C CA . SER A 1 84 ? -6.316 8.914 7.34 1 98.75 84 SER A CA 1
ATOM 712 C C . SER A 1 84 ? -5.949 9.68 8.609 1 98.75 84 SER A C 1
ATOM 714 O O . SER A 1 84 ? -6.469 10.766 8.852 1 98.75 84 SER A O 1
ATOM 716 N N . SER A 1 85 ? -5.09 9.133 9.359 1 98.81 85 SER A N 1
ATOM 717 C CA . SER A 1 85 ? -4.648 9.766 10.602 1 98.81 85 SER A CA 1
ATOM 718 C C . SER A 1 85 ? -3.932 11.078 10.32 1 98.81 85 SER A C 1
ATOM 720 O O . SER A 1 85 ? -4.168 12.078 11.016 1 98.81 85 SER A O 1
ATOM 722 N N . LEU A 1 86 ? -3.086 11.109 9.367 1 98.88 86 LEU A N 1
ATOM 723 C CA . LEU A 1 86 ? -2.326 12.305 9.023 1 98.88 86 LEU A CA 1
ATOM 724 C C . LEU A 1 86 ? -3.25 13.406 8.516 1 98.88 86 LEU A C 1
ATOM 726 O O . LEU A 1 86 ? -3.064 14.586 8.844 1 98.88 86 LEU A O 1
ATOM 730 N N . ASN A 1 87 ? -4.219 13.008 7.789 1 98.81 87 ASN A N 1
ATOM 731 C CA . ASN A 1 87 ? -5.219 13.984 7.359 1 98.81 87 ASN A CA 1
ATOM 732 C C . ASN A 1 87 ? -5.953 14.594 8.547 1 98.81 87 ASN A C 1
ATOM 734 O O . ASN A 1 87 ? -6.262 15.789 8.547 1 98.81 87 ASN A O 1
ATOM 738 N N . GLY A 1 88 ? -6.258 13.82 9.516 1 98.81 88 GLY A N 1
ATOM 739 C CA . GLY A 1 88 ? -6.852 14.344 10.742 1 98.81 88 GLY A CA 1
ATOM 740 C C . GLY A 1 88 ? -5.965 15.352 11.453 1 98.81 88 GLY A C 1
ATOM 741 O O . GLY A 1 88 ? -6.441 16.406 11.891 1 98.81 88 GLY A O 1
ATOM 742 N N . LYS A 1 89 ? -4.715 15.141 11.547 1 98.81 89 LYS A N 1
ATOM 743 C CA . LYS A 1 89 ? -3.764 16.047 12.18 1 98.81 89 LYS A CA 1
ATOM 744 C C . LYS A 1 89 ? -3.68 17.375 11.422 1 98.81 89 LYS A C 1
ATOM 746 O O . LYS A 1 89 ? -3.607 18.438 12.031 1 98.81 89 LYS A O 1
ATOM 751 N N . ILE A 1 90 ? -3.674 17.203 10.141 1 98.81 90 ILE A N 1
ATOM 752 C CA . ILE A 1 90 ? -3.607 18.406 9.305 1 98.81 90 ILE A CA 1
ATOM 753 C C . ILE A 1 90 ? -4.836 19.266 9.555 1 98.81 90 ILE A C 1
ATOM 755 O O . ILE A 1 90 ? -4.719 20.484 9.727 1 98.81 90 ILE A O 1
ATOM 759 N N . ARG A 1 91 ? -5.961 18.734 9.648 1 98.62 91 ARG A N 1
ATOM 760 C CA . ARG A 1 91 ? -7.188 19.469 9.938 1 98.62 91 ARG A CA 1
ATOM 761 C C . ARG A 1 91 ? -7.109 20.156 11.289 1 98.62 91 ARG A C 1
ATOM 763 O O . ARG A 1 91 ? -7.5 21.312 11.43 1 98.62 91 ARG A O 1
ATOM 770 N N . ASP A 1 92 ? -6.609 19.453 12.234 1 98.62 92 ASP A N 1
ATOM 771 C CA . ASP A 1 92 ? -6.492 20.016 13.578 1 98.62 92 ASP A CA 1
ATOM 772 C C . ASP A 1 92 ? -5.527 21.203 13.602 1 98.62 92 ASP A C 1
ATOM 774 O O . ASP A 1 92 ? -5.789 22.203 14.266 1 98.62 92 ASP A O 1
ATOM 778 N N . LEU A 1 93 ? -4.473 21.062 12.906 1 98.25 93 LEU A N 1
ATOM 779 C CA . LEU A 1 93 ? -3.479 22.125 12.875 1 98.25 93 LEU A CA 1
ATOM 780 C C . LEU A 1 93 ? -4.023 23.359 12.156 1 98.25 93 LEU A C 1
ATOM 782 O O . LEU A 1 93 ? -3.793 24.484 12.594 1 98.25 93 LEU A O 1
ATOM 786 N N . GLU A 1 94 ? -4.766 23.141 11.133 1 98.12 94 GLU A N 1
ATOM 787 C CA . GLU A 1 94 ? -5.391 24.25 10.422 1 98.12 94 GLU A CA 1
ATOM 788 C C . GLU A 1 94 ? -6.391 24.984 11.312 1 98.12 94 GLU A C 1
ATOM 790 O O . GLU A 1 94 ? -6.441 26.219 11.312 1 98.12 94 GLU A O 1
ATOM 795 N N . ARG A 1 95 ? -7.133 24.312 12.094 1 97.69 95 ARG A N 1
ATOM 796 C CA . ARG A 1 95 ? -8.078 24.906 13.031 1 97.69 95 ARG A CA 1
ATOM 797 C C . ARG A 1 95 ? -7.352 25.719 14.094 1 97.69 95 ARG A C 1
ATOM 799 O O . ARG A 1 95 ? -7.805 26.797 14.469 1 97.69 95 ARG A O 1
ATOM 806 N N . GLU A 1 96 ? -6.246 25.141 14.523 1 95.69 96 GLU A N 1
ATOM 807 C CA . GLU A 1 96 ? -5.453 25.844 15.523 1 95.69 96 GLU A CA 1
ATOM 808 C C . GLU A 1 96 ? -4.91 27.156 14.969 1 95.69 96 GLU A C 1
ATOM 810 O O . GLU A 1 96 ? -4.934 28.188 15.656 1 95.69 96 GLU A O 1
ATOM 815 N N . ILE A 1 97 ? -4.477 27.078 13.789 1 95.62 97 ILE A N 1
ATOM 816 C CA . ILE A 1 97 ? -3.957 28.281 13.148 1 95.62 97 ILE A CA 1
ATOM 817 C C . ILE A 1 97 ? -5.066 29.328 13.023 1 95.62 97 ILE A C 1
ATOM 819 O O . ILE A 1 97 ? -4.863 30.5 13.344 1 95.62 97 ILE A O 1
ATOM 823 N N . ASP A 1 98 ? -6.258 28.938 12.648 1 95.62 98 ASP A N 1
ATOM 824 C CA . ASP A 1 98 ? -7.398 29.844 12.523 1 95.62 98 ASP A CA 1
ATOM 825 C C . ASP A 1 98 ? -7.773 30.453 13.875 1 95.62 98 ASP A C 1
ATOM 827 O O . ASP A 1 98 ? -8.062 31.641 13.961 1 95.62 98 ASP A O 1
ATOM 831 N N . PHE A 1 99 ? -7.777 29.672 14.891 1 93.69 99 PHE A N 1
ATOM 832 C CA . PHE A 1 99 ? -8.117 30.125 16.234 1 93.69 99 PHE A CA 1
ATOM 833 C C . PHE A 1 99 ? -7.121 31.172 16.719 1 93.69 99 PHE A C 1
ATOM 835 O O . PHE A 1 99 ? -7.512 32.219 17.25 1 93.69 99 PHE A O 1
ATOM 842 N N . GLN A 1 100 ? -5.863 30.969 16.469 1 90.44 100 GLN A N 1
ATOM 843 C CA . GLN A 1 100 ? -4.832 31.906 16.891 1 90.44 100 GLN A CA 1
ATOM 844 C C . GLN A 1 100 ? -4.938 33.219 16.141 1 90.44 100 GLN A C 1
ATOM 846 O O . GLN A 1 100 ? -4.785 34.281 16.734 1 90.44 100 GLN A O 1
ATOM 851 N N . LYS A 1 101 ? -5.242 33.062 14.898 1 89.56 101 LYS A N 1
ATOM 852 C CA . LYS A 1 101 ? -5.414 34.281 14.102 1 89.56 101 LYS A CA 1
ATOM 853 C C . LYS A 1 101 ? -6.578 35.125 14.625 1 89.56 101 LYS A C 1
ATOM 855 O O . LYS A 1 101 ? -6.445 36.344 14.805 1 89.56 101 LYS A O 1
ATOM 860 N N . ALA A 1 102 ? -7.637 34.5 14.953 1 92.44 102 ALA A N 1
ATOM 861 C CA . ALA A 1 102 ? -8.82 35.188 15.461 1 92.44 102 ALA A CA 1
ATOM 862 C C . ALA A 1 102 ? -8.547 35.812 16.812 1 92.44 102 ALA A C 1
ATOM 864 O O . ALA A 1 102 ? -8.969 36.938 17.078 1 92.44 102 ALA A O 1
ATOM 865 N N . THR A 1 103 ? -7.816 35.125 17.672 1 88.25 103 THR A N 1
ATOM 866 C CA . THR A 1 103 ? -7.473 35.625 19 1 88.25 103 THR A CA 1
ATOM 867 C C . THR A 1 103 ? -6.547 36.844 18.906 1 88.25 103 THR A C 1
ATOM 869 O O . THR A 1 103 ? -6.742 37.844 19.609 1 88.25 103 THR A O 1
ATOM 872 N N . MET A 1 104 ? -5.594 36.75 17.938 1 83.81 104 MET A N 1
ATOM 873 C CA . MET A 1 104 ? -4.652 37.875 17.766 1 83.81 104 MET A CA 1
ATOM 874 C C . MET A 1 104 ? -5.363 39.094 17.219 1 83.81 104 MET A C 1
ATOM 876 O O . MET A 1 104 ? -5.066 40.219 17.641 1 83.81 104 MET A O 1
ATOM 880 N N . GLU A 1 105 ? -6.238 38.906 16.391 1 86.69 105 GLU A N 1
ATOM 881 C CA . GLU A 1 105 ? -7 40 15.836 1 86.69 105 GLU A CA 1
ATOM 882 C C . GLU A 1 105 ? -7.844 40.688 16.906 1 86.69 105 GLU A C 1
ATOM 884 O O . GLU A 1 105 ? -7.906 41.906 16.969 1 86.69 105 GLU A O 1
ATOM 889 N N . LYS A 1 106 ? -8.398 39.938 17.859 1 90.69 106 LYS A N 1
ATOM 890 C CA . LYS A 1 106 ? -9.203 40.469 18.969 1 90.69 106 LYS A CA 1
ATOM 891 C C . LYS A 1 106 ? -8.328 41.219 19.969 1 90.69 106 LYS A C 1
ATOM 893 O O . LYS A 1 106 ? -8.672 42.312 20.391 1 90.69 106 LYS A O 1
ATOM 898 N N . GLU A 1 107 ? -7.176 40.594 20.234 1 84.44 107 GLU A N 1
ATOM 899 C CA . GLU A 1 107 ? -6.27 41.219 21.188 1 84.44 107 GLU A CA 1
ATOM 900 C C . GLU A 1 107 ? -5.723 42.531 20.656 1 84.44 107 GLU A C 1
ATOM 902 O O . GLU A 1 107 ? -5.641 43.531 21.391 1 84.44 107 GLU A O 1
ATOM 907 N N . MET A 1 108 ? -5.414 42.562 19.406 1 81 108 MET A N 1
ATOM 908 C CA . MET A 1 108 ? -4.918 43.781 18.781 1 81 108 MET A CA 1
ATOM 909 C C . MET A 1 108 ? -6 44.844 18.766 1 81 108 MET A C 1
ATOM 911 O O . MET A 1 108 ? -5.715 46.031 19.016 1 81 108 MET A O 1
ATOM 915 N N . PHE A 1 109 ? -7.188 44.5 18.562 1 87.25 109 PHE A N 1
ATOM 916 C CA . PHE A 1 109 ? -8.312 45.438 18.547 1 87.25 109 PHE A CA 1
ATOM 917 C C . PHE A 1 109 ? -8.508 46.031 19.938 1 87.25 109 PHE A C 1
ATOM 919 O O . PHE A 1 109 ? -8.664 47.25 20.062 1 87.25 109 PHE A O 1
ATOM 926 N N . LEU A 1 110 ? -8.352 45.25 20.984 1 86.94 110 LEU A N 1
ATOM 927 C CA . LEU A 1 110 ? -8.547 45.688 22.359 1 86.94 110 LEU A CA 1
ATOM 928 C C . LEU A 1 110 ? -7.41 46.625 22.781 1 86.94 110 LEU A C 1
ATOM 930 O O . LEU A 1 110 ? -7.652 47.656 23.422 1 86.94 110 LEU A O 1
ATOM 934 N N . LEU A 1 111 ? -6.258 46.312 22.344 1 80.06 111 LEU A N 1
ATOM 935 C CA . LEU A 1 111 ? -5.109 47.156 22.688 1 80.06 111 LEU A CA 1
ATOM 936 C C . LEU A 1 111 ? -5.168 48.5 21.984 1 80.06 111 LEU A C 1
ATOM 938 O O . LEU A 1 111 ? -4.816 49.531 22.562 1 80.06 111 LEU A O 1
ATOM 942 N N . GLN A 1 112 ? -5.656 48.438 20.812 1 82.62 112 GLN A N 1
ATOM 943 C CA . GLN A 1 112 ? -5.812 49.688 20.062 1 82.62 112 GLN A CA 1
ATOM 944 C C . GLN A 1 112 ? -6.883 50.562 20.688 1 82.62 112 GLN A C 1
ATOM 946 O O . GLN A 1 112 ? -6.719 51.781 20.75 1 82.62 112 GLN A O 1
ATOM 951 N N . LEU A 1 113 ? -7.875 50.094 21.297 1 86.38 113 LEU A N 1
ATOM 952 C CA . LEU A 1 113 ? -8.922 50.844 22 1 86.38 113 LEU A CA 1
ATOM 953 C C . LEU A 1 113 ? -8.383 51.469 23.281 1 86.38 113 LEU A C 1
ATOM 955 O O . LEU A 1 113 ? -8.672 52.625 23.578 1 86.38 113 LEU A O 1
ATOM 959 N N . ASP A 1 114 ? -7.547 50.688 23.953 1 83.12 114 ASP A N 1
ATOM 960 C CA . ASP A 1 114 ? -6.961 51.156 25.203 1 83.12 114 ASP A CA 1
ATOM 961 C C . ASP A 1 114 ? -6.004 52.312 24.953 1 83.12 114 ASP A C 1
ATOM 963 O O . ASP A 1 114 ? -5.969 53.281 25.719 1 83.12 114 ASP A O 1
ATOM 967 N N . LEU A 1 115 ? -5.312 52.156 23.891 1 78.31 115 LEU A N 1
ATOM 968 C CA . LEU A 1 115 ? -4.363 53.188 23.531 1 78.31 115 LEU A CA 1
ATOM 969 C C . LEU A 1 115 ? -5.094 54.469 23.125 1 78.31 115 LEU A C 1
ATOM 971 O O . LEU A 1 115 ? -4.688 55.562 23.516 1 78.31 115 LEU A O 1
ATOM 975 N N . LYS A 1 116 ? -6.184 54.406 22.453 1 82.94 116 LYS A N 1
ATOM 976 C CA . LYS A 1 116 ? -6.98 55.562 22.047 1 82.94 116 LYS A CA 1
ATOM 977 C C . LYS A 1 116 ? -7.605 56.25 23.25 1 82.94 116 LYS A C 1
ATOM 979 O O . LYS A 1 116 ? -7.613 57.469 23.344 1 82.94 116 LYS A O 1
ATOM 984 N N . GLU A 1 117 ? -7.957 55.562 24.266 1 83.12 117 GLU A N 1
ATOM 985 C CA . GLU A 1 117 ? -8.57 56.094 25.484 1 83.12 117 GLU A CA 1
ATOM 986 C C . GLU A 1 117 ? -7.535 56.812 26.344 1 83.12 117 GLU A C 1
ATOM 988 O O . GLU A 1 117 ? -7.824 57.844 26.922 1 83.12 117 GLU A O 1
ATOM 993 N N . SER A 1 118 ? -6.43 56.344 26.391 1 75.44 118 SER A N 1
ATOM 994 C CA . SER A 1 118 ? -5.375 56.938 27.188 1 75.44 118 SER A CA 1
ATOM 995 C C . SER A 1 118 ? -4.887 58.25 26.578 1 75.44 118 SER A C 1
ATOM 997 O O . SER A 1 118 ? -4.559 59.188 27.297 1 75.44 118 SER A O 1
ATOM 999 N N . LYS A 1 119 ? -4.918 58.469 25.328 1 75.75 119 LYS A N 1
ATOM 1000 C CA . LYS A 1 119 ? -4.488 59.688 24.641 1 75.75 119 LYS A CA 1
ATOM 1001 C C . LYS A 1 119 ? -5.566 60.75 24.719 1 75.75 119 LYS A C 1
ATOM 1003 O O . LYS A 1 119 ? -5.25 61.938 24.859 1 75.75 119 LYS A O 1
ATOM 1008 N N . SER A 1 120 ? -6.688 60.406 24.734 1 73.94 120 SER A N 1
ATOM 1009 C CA . SER A 1 120 ? -7.762 61.375 24.828 1 73.94 120 SER A CA 1
ATOM 1010 C C . SER A 1 120 ? -7.871 61.969 26.234 1 73.94 120 SER A C 1
ATOM 1012 O O . SER A 1 120 ? -8.25 63.125 26.406 1 73.94 120 SER A O 1
ATOM 1014 N N . SER A 1 121 ? -7.488 61.219 27.188 1 65.06 121 SER A N 1
ATOM 1015 C CA . SER A 1 121 ? -7.516 61.719 28.562 1 65.06 121 SER A CA 1
ATOM 1016 C C . SER A 1 121 ? -6.379 62.719 28.812 1 65.06 121 SER A C 1
ATOM 1018 O O . SER A 1 121 ? -6.469 63.531 29.719 1 65.06 121 SER 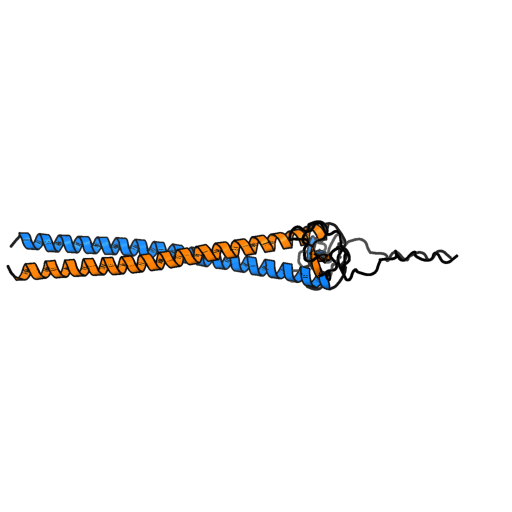A O 1
ATOM 1020 N N . VAL A 1 122 ? -5.402 62.719 28.078 1 61.03 122 VAL A N 1
ATOM 1021 C CA . VAL A 1 122 ? -4.301 63.656 28.234 1 61.03 122 VAL A CA 1
ATOM 1022 C C . VAL A 1 122 ? -4.684 65 27.641 1 61.03 122 VAL A C 1
ATOM 1024 O O . VAL A 1 122 ? -4.16 66.062 28.047 1 61.03 122 VAL A O 1
ATOM 1027 N N . VAL A 1 123 ? -5.555 65.125 26.766 1 58.53 123 VAL A N 1
ATOM 1028 C CA . VAL A 1 123 ? -5.879 66.438 26.172 1 58.53 123 VAL A CA 1
ATOM 1029 C C . VAL A 1 123 ? -6.789 67.25 27.109 1 58.53 123 VAL A C 1
ATOM 1031 O O . VAL A 1 123 ? -6.957 68.438 26.953 1 58.53 123 VAL A O 1
ATOM 1034 N N . PHE A 1 124 ? -7.406 66.688 27.984 1 53.62 124 PHE A N 1
ATOM 1035 C CA . PHE A 1 124 ? -8.336 67.5 28.703 1 53.62 124 PHE A CA 1
ATOM 1036 C C . PHE A 1 124 ? -7.711 68.062 30 1 53.62 124 PHE A C 1
ATOM 1038 O O . PHE A 1 124 ? -8.344 68.812 30.75 1 53.62 124 PHE A O 1
ATOM 1045 N N . PHE A 1 125 ? -6.504 67.625 30.281 1 43.78 125 PHE A N 1
ATOM 1046 C CA . PHE A 1 125 ? -5.984 68.5 31.312 1 43.78 125 PHE A CA 1
ATOM 1047 C C . PHE A 1 125 ? -5.082 69.562 30.719 1 43.78 125 PHE A C 1
ATOM 1049 O O . PHE A 1 125 ? -4.387 69.312 29.734 1 43.78 125 PHE A O 1
ATOM 1056 N N . MET B 1 1 ? 7.23 -48.688 -24.734 1 33.34 1 MET B N 1
ATOM 1057 C CA . MET B 1 1 ? 7.816 -47.406 -25.156 1 33.34 1 MET B CA 1
ATOM 1058 C C . MET B 1 1 ? 7.469 -46.281 -24.156 1 33.34 1 MET B C 1
ATOM 1060 O O . MET B 1 1 ? 6.316 -45.875 -24.062 1 33.34 1 MET B O 1
ATOM 1064 N N . SER B 1 2 ? 8.07 -46.219 -22.906 1 44.34 2 SER B N 1
ATOM 1065 C CA . SER B 1 2 ? 7.98 -45.219 -21.859 1 44.34 2 SER B CA 1
ATOM 1066 C C . SER B 1 2 ? 8.219 -43.812 -22.391 1 44.34 2 SER B C 1
ATOM 1068 O O . SER B 1 2 ? 9.195 -43.562 -23.109 1 44.34 2 SER B O 1
ATOM 1070 N N . SER B 1 3 ? 7.262 -43.094 -22.781 1 42.41 3 SER B N 1
ATOM 1071 C CA . SER B 1 3 ? 7.402 -41.656 -23.094 1 42.41 3 SER B CA 1
ATOM 1072 C C . SER B 1 3 ? 8.219 -40.938 -22.031 1 42.41 3 SER B C 1
ATOM 1074 O O . SER B 1 3 ? 7.848 -40.938 -20.844 1 42.41 3 SER B O 1
ATOM 1076 N N . SER B 1 4 ? 9.57 -40.938 -22.078 1 45.94 4 SER B N 1
ATOM 1077 C CA . SER B 1 4 ? 10.453 -40.062 -21.328 1 45.94 4 SER B CA 1
ATOM 1078 C C . SER B 1 4 ? 9.883 -38.656 -21.234 1 45.94 4 SER B C 1
ATOM 1080 O O . SER B 1 4 ? 9.625 -38.031 -22.266 1 45.94 4 SER B O 1
ATOM 1082 N N . SER B 1 5 ? 9.008 -38.344 -20.344 1 48.81 5 SER B N 1
ATOM 1083 C CA . SER B 1 5 ? 8.641 -36.969 -20.078 1 48.81 5 SER B CA 1
ATOM 1084 C C . SER B 1 5 ? 9.844 -36.031 -20.219 1 48.81 5 SER B C 1
ATOM 1086 O O . SER B 1 5 ? 10.875 -36.219 -19.578 1 48.81 5 SER B O 1
ATOM 1088 N N . ASN B 1 6 ? 10.203 -35.625 -21.328 1 46.28 6 ASN B N 1
ATOM 1089 C CA . ASN B 1 6 ? 11.172 -34.562 -21.609 1 46.28 6 ASN B CA 1
ATOM 1090 C C . ASN B 1 6 ? 11.188 -33.5 -20.5 1 46.28 6 ASN B C 1
ATOM 1092 O O . ASN B 1 6 ? 10.266 -32.688 -20.406 1 46.28 6 ASN B O 1
ATOM 1096 N N . ARG B 1 7 ? 11.523 -33.781 -19.297 1 53.91 7 ARG B N 1
ATOM 1097 C CA . ARG B 1 7 ? 11.75 -32.75 -18.297 1 53.91 7 ARG B CA 1
ATOM 1098 C C . ARG B 1 7 ? 12.484 -31.547 -18.891 1 53.91 7 ARG B C 1
ATOM 1100 O O . ARG B 1 7 ? 13.633 -31.672 -19.328 1 53.91 7 ARG B O 1
ATOM 1107 N N . SER B 1 8 ? 11.875 -30.656 -19.469 1 61.81 8 SER B N 1
ATOM 1108 C CA . SER B 1 8 ? 12.492 -29.469 -20.062 1 61.81 8 SER B CA 1
ATOM 1109 C C . SER B 1 8 ? 13.75 -29.062 -19.312 1 61.81 8 SER B C 1
ATOM 1111 O O . SER B 1 8 ? 13.742 -28.969 -18.078 1 61.81 8 SER B O 1
ATOM 1113 N N . TYR B 1 9 ? 14.852 -29.516 -19.797 1 71.5 9 TYR B N 1
ATOM 1114 C CA . TYR B 1 9 ? 16.172 -29.188 -19.297 1 71.5 9 TYR B CA 1
ATOM 1115 C C . TYR B 1 9 ? 16.266 -27.719 -18.938 1 71.5 9 TYR B C 1
ATOM 1117 O O . TYR B 1 9 ? 16.047 -26.844 -19.781 1 71.5 9 TYR B O 1
ATOM 1125 N N . ARG B 1 10 ? 16.047 -27.328 -17.688 1 78 10 ARG B N 1
ATOM 1126 C CA . ARG B 1 10 ? 16.328 -25.969 -17.25 1 78 10 ARG B CA 1
ATOM 1127 C C . ARG B 1 10 ? 17.812 -25.797 -16.906 1 78 10 ARG B C 1
ATOM 1129 O O . ARG B 1 10 ? 18.344 -26.516 -16.047 1 78 10 ARG B O 1
ATOM 1136 N N . PRO B 1 11 ? 18.516 -25.047 -17.75 1 88.62 11 PRO B N 1
ATOM 1137 C CA . PRO B 1 11 ? 19.906 -24.781 -17.406 1 88.62 11 PRO B CA 1
ATOM 1138 C C . PRO B 1 11 ? 20.094 -24.344 -15.961 1 88.62 11 PRO B C 1
ATOM 1140 O O . PRO B 1 11 ? 19.188 -23.719 -15.391 1 88.62 11 PRO B O 1
ATOM 1143 N N . PRO B 1 12 ? 21.234 -24.781 -15.375 1 93.19 12 PRO B N 1
ATOM 1144 C CA . PRO B 1 12 ? 21.484 -24.312 -14.016 1 93.19 12 PRO B CA 1
ATOM 1145 C C . PRO B 1 12 ? 21.578 -22.781 -13.922 1 93.19 12 PRO B C 1
ATOM 1147 O O . PRO B 1 12 ? 21.938 -22.125 -14.906 1 93.19 12 PRO B O 1
ATOM 1150 N N . PRO B 1 13 ? 21.281 -22.219 -12.773 1 95.31 13 PRO B N 1
ATOM 1151 C CA . PRO B 1 13 ? 21.359 -20.766 -12.594 1 95.31 13 PRO B CA 1
ATOM 1152 C C . PRO B 1 13 ? 22.781 -20.234 -12.766 1 95.31 13 PRO B C 1
ATOM 1154 O O . PRO B 1 13 ? 23.75 -20.875 -12.336 1 95.31 13 PRO B O 1
ATOM 1157 N N . PRO B 1 14 ? 22.844 -19.062 -13.406 1 96.25 14 PRO B N 1
ATOM 1158 C CA . PRO B 1 14 ? 24.172 -18.453 -13.531 1 96.25 14 PRO B CA 1
ATOM 1159 C C . PRO B 1 14 ? 24.719 -17.953 -12.195 1 96.25 14 PRO B C 1
ATOM 1161 O O . PRO B 1 14 ? 23.938 -17.531 -11.328 1 96.25 14 PRO B O 1
ATOM 1164 N N . THR B 1 15 ? 26.031 -18.047 -12.094 1 96.75 15 THR B N 1
ATOM 1165 C CA . THR B 1 15 ? 26.672 -17.531 -10.891 1 96.75 15 THR B CA 1
ATOM 1166 C C . THR B 1 15 ? 27.281 -16.156 -11.148 1 96.75 15 THR B C 1
ATOM 1168 O O . THR B 1 15 ? 27.422 -15.352 -10.227 1 96.75 15 THR B O 1
ATOM 1171 N N . HIS B 1 16 ? 27.672 -15.93 -12.406 1 96.94 16 HIS B N 1
ATOM 1172 C CA . HIS B 1 16 ? 28.266 -14.656 -12.812 1 96.94 16 HIS B CA 1
ATOM 1173 C C . HIS B 1 16 ? 27.609 -14.125 -14.078 1 96.94 16 HIS B C 1
ATOM 1175 O O . HIS B 1 16 ? 27.078 -14.898 -14.883 1 96.94 16 HIS B O 1
ATOM 1181 N N . CYS B 1 17 ? 27.609 -12.742 -14.039 1 96.44 17 CYS B N 1
ATOM 1182 C CA . CYS B 1 17 ? 27.078 -12.148 -15.258 1 96.44 17 CYS B CA 1
ATOM 1183 C C . CYS B 1 17 ? 28.172 -12.016 -16.312 1 96.44 17 CYS B C 1
ATOM 1185 O O . CYS B 1 17 ? 29.25 -12.586 -16.172 1 96.44 17 CYS B O 1
ATOM 1187 N N . GLU B 1 18 ? 27.812 -11.375 -17.484 1 92.56 18 GLU B N 1
ATOM 1188 C CA . GLU B 1 18 ? 28.719 -11.234 -18.625 1 92.56 18 GLU B CA 1
ATOM 1189 C C . GLU B 1 18 ? 29.906 -10.359 -18.266 1 92.56 18 GLU B C 1
ATOM 1191 O O . GLU B 1 18 ? 30.953 -10.43 -18.922 1 92.56 18 GLU B O 1
ATOM 1196 N N . HIS B 1 19 ? 29.875 -9.594 -17.234 1 92.69 19 HIS B N 1
ATOM 1197 C CA . HIS B 1 19 ? 30.953 -8.734 -16.766 1 92.69 19 HIS B CA 1
ATOM 1198 C C . HIS B 1 19 ? 31.828 -9.461 -15.734 1 92.69 19 HIS B C 1
ATOM 1200 O O . HIS B 1 19 ? 32.688 -8.844 -15.109 1 92.69 19 HIS B O 1
ATOM 1206 N N . GLU B 1 20 ? 31.438 -10.734 -15.57 1 93 20 GLU B N 1
ATOM 1207 C CA . GLU B 1 20 ? 32.156 -11.578 -14.617 1 93 20 GLU B CA 1
ATOM 1208 C C . GLU B 1 20 ? 31.922 -11.109 -13.18 1 93 20 GLU B C 1
ATOM 1210 O O . GLU B 1 20 ? 32.812 -11.195 -12.344 1 93 20 GLU B O 1
ATOM 1215 N N . GLN B 1 21 ? 30.875 -10.547 -12.945 1 94.44 21 GLN B N 1
ATOM 1216 C CA . GLN B 1 21 ? 30.438 -10.188 -11.602 1 94.44 21 GLN B CA 1
ATOM 1217 C C . GLN B 1 21 ? 29.375 -11.156 -11.094 1 94.44 21 GLN B C 1
ATOM 1219 O O . GLN B 1 21 ? 28.594 -11.703 -11.875 1 94.44 21 GLN B O 1
ATOM 1224 N N . PRO B 1 22 ? 29.484 -11.445 -9.812 1 96.5 22 PRO B N 1
ATOM 1225 C CA . PRO B 1 22 ? 28.422 -12.297 -9.273 1 96.5 22 PRO B CA 1
ATOM 1226 C C . PRO B 1 22 ? 27.031 -11.742 -9.539 1 96.5 22 PRO B C 1
ATOM 1228 O O . PRO B 1 22 ? 26.812 -10.531 -9.453 1 96.5 22 PRO B O 1
ATOM 1231 N N . VAL B 1 23 ? 26.109 -12.57 -9.945 1 97.19 23 VAL B N 1
ATOM 1232 C CA . VAL B 1 23 ? 24.719 -12.164 -10.164 1 97.19 23 VAL B CA 1
ATOM 1233 C C . VAL B 1 23 ? 24.031 -11.953 -8.82 1 97.19 23 VAL B C 1
ATOM 1235 O O . VAL B 1 23 ? 24.422 -12.547 -7.809 1 97.19 23 VAL B O 1
ATOM 1238 N N . ILE B 1 24 ? 22.953 -11.078 -8.852 1 96.5 24 ILE B N 1
ATOM 1239 C CA . ILE B 1 24 ? 22.234 -10.805 -7.617 1 96.5 24 ILE B CA 1
ATOM 1240 C C . ILE B 1 24 ? 20.75 -11.148 -7.809 1 96.5 24 ILE B C 1
ATOM 1242 O O . ILE B 1 24 ? 20.25 -11.148 -8.938 1 96.5 24 ILE B O 1
ATOM 1246 N N . ARG B 1 25 ? 20.125 -11.508 -6.676 1 97.12 25 ARG B N 1
ATOM 1247 C CA . ARG B 1 25 ? 18.688 -11.766 -6.66 1 97.12 25 ARG B CA 1
ATOM 1248 C C . ARG B 1 25 ? 17.906 -10.461 -6.637 1 97.12 25 ARG B C 1
ATOM 1250 O O . ARG B 1 25 ? 18.141 -9.594 -5.793 1 97.12 25 ARG B O 1
ATOM 1257 N N . GLN B 1 26 ? 17 -10.367 -7.672 1 95.5 26 GLN B N 1
ATOM 1258 C CA . GLN B 1 26 ? 16.141 -9.195 -7.754 1 95.5 26 GLN B CA 1
ATOM 1259 C C . GLN B 1 26 ? 14.672 -9.602 -7.832 1 95.5 26 GLN B C 1
ATOM 1261 O O . GLN B 1 26 ? 14.352 -10.773 -8.047 1 95.5 26 GLN B O 1
ATOM 1266 N N . THR B 1 27 ? 13.844 -8.609 -7.492 1 97.06 27 THR B N 1
ATOM 1267 C CA . THR B 1 27 ? 12.398 -8.844 -7.535 1 97.06 27 THR B CA 1
ATOM 1268 C C . THR B 1 27 ? 11.75 -8.031 -8.656 1 97.06 27 THR B C 1
ATOM 1270 O O . THR B 1 27 ? 11.891 -6.809 -8.695 1 97.06 27 THR B O 1
ATOM 1273 N N . SER B 1 28 ? 11.125 -8.688 -9.523 1 97.25 28 SER B N 1
ATOM 1274 C CA . SER B 1 28 ? 10.438 -8.023 -10.633 1 97.25 28 SER B CA 1
ATOM 1275 C C . SER B 1 28 ? 9.219 -7.246 -10.133 1 97.25 28 SER B C 1
ATOM 1277 O O . SER B 1 28 ? 8.484 -7.719 -9.273 1 97.25 28 SER B O 1
ATOM 1279 N N . ARG B 1 29 ? 8.953 -6.168 -10.734 1 95.62 29 ARG B N 1
ATOM 1280 C CA . ARG B 1 29 ? 7.816 -5.332 -10.367 1 95.62 29 ARG B CA 1
ATOM 1281 C C . ARG B 1 29 ? 6.988 -4.965 -11.594 1 95.62 29 ARG B C 1
ATOM 1283 O O . ARG B 1 29 ? 6.18 -4.035 -11.555 1 95.62 29 ARG B O 1
ATOM 1290 N N . THR B 1 30 ? 7.203 -5.676 -12.648 1 96.69 30 THR B N 1
ATOM 1291 C CA . THR B 1 30 ? 6.469 -5.422 -13.883 1 96.69 30 THR B CA 1
ATOM 1292 C C . THR B 1 30 ? 5.09 -6.074 -13.836 1 96.69 30 THR B C 1
ATOM 1294 O O . THR B 1 30 ? 4.859 -6.988 -13.039 1 96.69 30 THR B O 1
ATOM 1297 N N . ILE B 1 31 ? 4.195 -5.68 -14.688 1 97.69 31 ILE B N 1
ATOM 1298 C CA . ILE B 1 31 ? 2.826 -6.184 -14.703 1 97.69 31 ILE B CA 1
ATOM 1299 C C . ILE B 1 31 ? 2.818 -7.648 -15.133 1 97.69 31 ILE B C 1
ATOM 1301 O O . ILE B 1 31 ? 1.979 -8.43 -14.68 1 97.69 31 ILE B O 1
ATOM 1305 N N . ASP B 1 32 ? 3.738 -8.047 -15.867 1 97.81 32 ASP B N 1
ATOM 1306 C CA . ASP B 1 32 ? 3.754 -9.406 -16.422 1 97.81 32 ASP B CA 1
ATOM 1307 C C . ASP B 1 32 ? 4.25 -10.406 -15.375 1 97.81 32 ASP B C 1
ATOM 1309 O O . ASP B 1 32 ? 3.799 -11.555 -15.352 1 97.81 32 ASP B O 1
ATOM 1313 N N . PHE B 1 33 ? 5.195 -9.984 -14.523 1 98.25 33 PHE B N 1
ATOM 1314 C CA . PHE B 1 33 ? 5.816 -10.914 -13.586 1 98.25 33 PHE B CA 1
ATOM 1315 C C . PHE B 1 33 ? 6.031 -10.25 -12.234 1 98.25 33 PHE B C 1
ATOM 1317 O O . PHE B 1 33 ? 7.152 -10.227 -11.719 1 98.25 33 PHE B O 1
ATOM 1324 N N . PRO B 1 34 ? 4.941 -9.828 -11.648 1 98.5 34 PRO B N 1
ATOM 1325 C CA . PRO B 1 34 ? 5.121 -9.141 -10.367 1 98.5 34 PRO B CA 1
ATOM 1326 C C . PRO B 1 34 ? 5.613 -10.062 -9.258 1 98.5 34 PRO B C 1
ATOM 1328 O O . PRO B 1 34 ? 5.129 -11.195 -9.133 1 98.5 34 PRO B O 1
ATOM 1331 N N . LEU B 1 35 ? 6.594 -9.664 -8.562 1 98.5 35 LEU B N 1
ATOM 1332 C CA . LEU B 1 35 ? 7.137 -10.289 -7.359 1 98.5 35 LEU B CA 1
ATOM 1333 C C . LEU B 1 35 ? 8.07 -11.438 -7.719 1 98.5 35 LEU B C 1
ATOM 1335 O O . LEU B 1 35 ? 8.727 -12.008 -6.844 1 98.5 35 LEU B O 1
ATOM 1339 N N . ARG B 1 36 ? 8.109 -11.727 -9.008 1 98.44 36 ARG B N 1
ATOM 1340 C CA . ARG B 1 36 ? 8.938 -12.875 -9.375 1 98.44 36 ARG B CA 1
ATOM 1341 C C . ARG B 1 36 ? 10.422 -12.562 -9.195 1 98.44 36 ARG B C 1
ATOM 1343 O O . ARG B 1 36 ? 10.898 -11.523 -9.656 1 98.44 36 ARG B O 1
ATOM 1350 N N . HIS B 1 37 ? 11.062 -13.523 -8.57 1 98.06 37 HIS B N 1
ATOM 1351 C CA . HIS B 1 37 ? 12.5 -13.336 -8.375 1 98.06 37 HIS B CA 1
ATOM 1352 C C . HIS B 1 37 ? 13.281 -13.758 -9.617 1 98.06 37 HIS B C 1
ATOM 1354 O O . HIS B 1 37 ? 12.891 -14.695 -10.312 1 98.06 37 HIS B O 1
ATOM 1360 N N . PHE B 1 38 ? 14.406 -12.992 -9.773 1 97.44 38 PHE B N 1
ATOM 1361 C CA . PHE B 1 38 ? 15.312 -13.359 -10.852 1 97.44 38 PHE B CA 1
ATOM 1362 C C . PHE B 1 38 ? 16.75 -13.008 -10.492 1 97.44 38 PHE B C 1
ATOM 1364 O O . PHE B 1 38 ? 16.984 -12.203 -9.594 1 97.44 38 PHE B O 1
ATOM 1371 N N . LEU B 1 39 ? 17.641 -13.734 -11.086 1 97.81 39 LEU B N 1
ATOM 1372 C CA . LEU B 1 39 ? 19.047 -13.398 -11.016 1 97.81 39 LEU B CA 1
ATOM 1373 C C . LEU B 1 39 ? 19.453 -12.5 -12.18 1 97.81 39 LEU B C 1
ATOM 1375 O O . LEU B 1 39 ? 19.109 -12.773 -13.328 1 97.81 39 LEU B O 1
ATOM 1379 N N . GLY B 1 40 ? 20.094 -11.367 -11.805 1 95.81 40 GLY B N 1
ATOM 1380 C CA . GLY B 1 40 ? 20.547 -10.445 -12.836 1 95.81 40 GLY B CA 1
ATOM 1381 C C . GLY B 1 40 ? 21.797 -9.695 -12.453 1 95.81 40 GLY B C 1
ATOM 1382 O O . GLY B 1 40 ? 22.359 -9.906 -11.367 1 95.81 40 GLY B O 1
ATOM 1383 N N . CYS B 1 41 ? 22.219 -8.961 -13.391 1 95.75 41 CYS B N 1
ATOM 1384 C CA . CYS B 1 41 ? 23.438 -8.172 -13.25 1 95.75 41 CYS B CA 1
ATOM 1385 C C . CYS B 1 41 ? 23.219 -6.984 -12.32 1 95.75 41 CYS B C 1
ATOM 1387 O O . CYS B 1 41 ? 22.219 -6.27 -12.445 1 95.75 41 CYS B O 1
ATOM 1389 N N . VAL B 1 42 ? 24.203 -6.812 -11.477 1 90.94 42 VAL B N 1
ATOM 1390 C CA . VAL B 1 42 ? 24.125 -5.73 -10.5 1 90.94 42 VAL B CA 1
ATOM 1391 C C . VAL B 1 42 ? 24.219 -4.383 -11.211 1 90.94 42 VAL B C 1
ATOM 1393 O O . VAL B 1 42 ? 23.656 -3.389 -10.742 1 90.94 42 VAL B O 1
ATOM 1396 N N . GLU B 1 43 ? 24.766 -4.352 -12.383 1 90.44 43 GLU B N 1
ATOM 1397 C CA . GLU B 1 43 ? 25.016 -3.104 -13.094 1 90.44 43 GLU B CA 1
ATOM 1398 C C . GLU B 1 43 ? 23.891 -2.805 -14.086 1 90.44 43 GLU B C 1
ATOM 1400 O O . GLU B 1 43 ? 23.953 -1.807 -14.812 1 90.44 43 GLU B O 1
ATOM 1405 N N . TYR B 1 44 ? 22.891 -3.576 -14.039 1 90 44 TYR B N 1
ATOM 1406 C CA . TYR B 1 44 ? 21.828 -3.436 -15.031 1 90 44 TYR B CA 1
ATOM 1407 C C . TYR B 1 44 ? 21.188 -2.057 -14.953 1 90 44 TYR B C 1
ATOM 1409 O O . TYR B 1 44 ? 21 -1.386 -15.969 1 90 44 TYR B O 1
ATOM 1417 N N . TYR B 1 45 ? 20.938 -1.662 -13.711 1 83.44 45 TYR B N 1
ATOM 1418 C CA . TYR B 1 45 ? 20.188 -0.415 -13.547 1 83.44 45 TYR B CA 1
ATOM 1419 C C . TYR B 1 45 ? 21.125 0.786 -13.625 1 83.44 45 TYR B C 1
ATOM 1421 O O . TYR B 1 45 ? 20.672 1.931 -13.688 1 83.44 45 TYR B O 1
ATOM 1429 N N . ASN B 1 46 ? 22.359 0.488 -13.656 1 88.19 46 ASN B N 1
ATOM 1430 C CA . ASN B 1 46 ? 23.328 1.557 -13.859 1 88.19 46 ASN B CA 1
ATOM 1431 C C . ASN B 1 46 ? 23.625 1.776 -15.336 1 88.19 46 ASN B C 1
ATOM 1433 O O . ASN B 1 46 ? 24.594 2.449 -15.695 1 88.19 46 ASN B O 1
ATOM 1437 N N . GLY B 1 47 ? 22.844 1.167 -16.078 1 86.38 47 GLY B N 1
ATOM 1438 C CA . GLY B 1 47 ? 22.969 1.418 -17.5 1 86.38 47 GLY B CA 1
ATOM 1439 C C . GLY B 1 47 ? 23.641 0.279 -18.25 1 86.38 47 GLY B C 1
ATOM 1440 O O . GLY B 1 47 ? 23.766 0.324 -19.484 1 86.38 47 GLY B O 1
ATOM 1441 N N . SER B 1 48 ? 23.922 -0.737 -17.609 1 80 48 SER B N 1
ATOM 1442 C CA . SER B 1 48 ? 24.531 -1.885 -18.281 1 80 48 SER B CA 1
ATOM 1443 C C . SER B 1 48 ? 23.5 -2.639 -19.125 1 80 48 SER B C 1
ATOM 1445 O O . SER B 1 48 ? 22.328 -2.723 -18.75 1 80 48 SER B O 1
ATOM 1447 N N . LYS B 1 49 ? 23.75 -2.918 -20.391 1 84.69 49 LYS B N 1
ATOM 1448 C CA . LYS B 1 49 ? 22.891 -3.723 -21.25 1 84.69 49 LYS B CA 1
ATOM 1449 C C . LYS B 1 49 ? 23.234 -5.207 -21.141 1 84.69 49 LYS B C 1
ATOM 1451 O O . LYS B 1 49 ? 23.25 -5.918 -22.156 1 84.69 49 LYS B O 1
ATOM 1456 N N . CYS B 1 50 ? 23.516 -5.586 -19.781 1 93.12 50 CYS B N 1
ATOM 1457 C CA . CYS B 1 50 ? 23.844 -6.984 -19.547 1 93.12 50 CYS B CA 1
ATOM 1458 C C . CYS B 1 50 ? 22.625 -7.875 -19.75 1 93.12 50 CYS B C 1
ATOM 1460 O O . CYS B 1 50 ? 21.547 -7.578 -19.234 1 93.12 50 CYS B O 1
ATOM 1462 N N . ARG B 1 51 ? 22.812 -9.016 -20.406 1 92.31 51 ARG B N 1
ATOM 1463 C CA . ARG B 1 51 ? 21.688 -9.859 -20.797 1 92.31 51 ARG B CA 1
ATOM 1464 C C . ARG B 1 51 ? 21.547 -11.055 -19.859 1 92.31 51 ARG B C 1
ATOM 1466 O O . ARG B 1 51 ? 20.672 -11.891 -20.031 1 92.31 51 ARG B O 1
ATOM 1473 N N . THR B 1 52 ? 22.406 -11.102 -18.891 1 95.38 52 THR B N 1
ATOM 1474 C CA . THR B 1 52 ? 22.328 -12.211 -17.938 1 95.38 52 THR B CA 1
ATOM 1475 C C . THR B 1 52 ? 21.031 -12.117 -17.125 1 95.38 52 THR B C 1
ATOM 1477 O O . THR B 1 52 ? 20.812 -11.125 -16.422 1 95.38 52 THR B O 1
ATOM 1480 N N . PHE B 1 53 ? 20.25 -13.109 -17.281 1 95.31 53 PHE B N 1
ATOM 1481 C CA . PHE B 1 53 ? 18.938 -13.133 -16.672 1 95.31 53 PHE B CA 1
ATOM 1482 C C . PHE B 1 53 ? 18.469 -14.562 -16.422 1 95.31 53 PHE B C 1
ATOM 1484 O O . PHE B 1 53 ? 18.609 -15.422 -17.281 1 95.31 53 PHE B O 1
ATOM 1491 N N . TYR B 1 54 ? 17.953 -14.766 -15.133 1 96.75 54 TYR B N 1
ATOM 1492 C CA . TYR B 1 54 ? 17.484 -16.094 -14.773 1 96.75 54 TYR B CA 1
ATOM 1493 C C . TYR B 1 54 ? 16.344 -16.031 -13.766 1 96.75 54 TYR B C 1
ATOM 1495 O O . TYR B 1 54 ? 16.531 -15.562 -12.641 1 96.75 54 TYR B O 1
ATOM 1503 N N . TRP B 1 55 ? 15.195 -16.594 -14.188 1 96.62 55 TRP B N 1
ATOM 1504 C CA . TRP B 1 55 ? 14.047 -16.609 -13.281 1 96.62 55 TRP B CA 1
ATOM 1505 C C . TRP B 1 55 ? 14.234 -17.672 -12.195 1 96.62 55 TRP B C 1
ATOM 1507 O O . TRP B 1 55 ? 14.641 -18.797 -12.477 1 96.62 55 TRP B O 1
ATOM 1517 N N . LEU B 1 56 ? 13.938 -17.219 -11 1 96.12 56 LEU B N 1
ATOM 1518 C CA . LEU B 1 56 ? 14.102 -18.125 -9.867 1 96.12 56 LEU B CA 1
ATOM 1519 C C . LEU B 1 56 ? 12.766 -18.766 -9.484 1 96.12 56 LEU B C 1
ATOM 1521 O O . LEU B 1 56 ? 12.734 -19.875 -8.977 1 96.12 56 LEU B O 1
ATOM 1525 N N . ASP B 1 57 ? 11.695 -18.047 -9.688 1 95.88 57 ASP B N 1
ATOM 1526 C CA . ASP B 1 57 ? 10.375 -18.469 -9.242 1 95.88 57 ASP B CA 1
ATOM 1527 C C . ASP B 1 57 ? 9.453 -18.75 -10.422 1 95.88 57 ASP B C 1
ATOM 1529 O O . ASP B 1 57 ? 9.68 -18.25 -11.523 1 95.88 57 ASP B O 1
ATOM 1533 N N . PRO B 1 58 ? 8.445 -19.641 -10.109 1 96.06 58 PRO B N 1
ATOM 1534 C CA . PRO B 1 58 ? 7.43 -19.812 -11.148 1 96.06 58 PRO B CA 1
ATOM 1535 C C . PRO B 1 58 ? 6.609 -18.531 -11.375 1 96.06 58 PRO B C 1
ATOM 1537 O O . PRO B 1 58 ? 6.684 -17.594 -10.57 1 96.06 58 PRO B O 1
ATOM 1540 N N .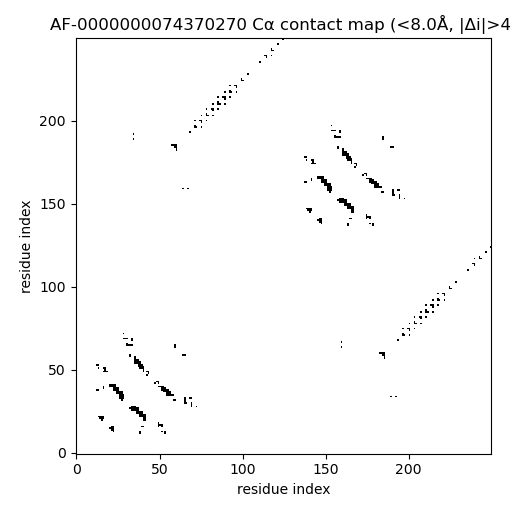 GLU B 1 59 ? 5.941 -18.594 -12.477 1 96.44 59 GLU B N 1
ATOM 1541 C CA . GLU B 1 59 ? 5.027 -17.484 -12.758 1 96.44 59 GLU B CA 1
ATOM 1542 C C . GLU B 1 59 ? 3.754 -17.594 -11.922 1 96.44 59 GLU B C 1
ATOM 1544 O O . GLU B 1 59 ? 3.398 -18.688 -11.469 1 96.44 59 GLU B O 1
ATOM 1549 N N . LEU B 1 60 ? 3.1 -16.5 -11.758 1 98.19 60 LEU B N 1
ATOM 1550 C CA . LEU B 1 60 ? 1.766 -16.531 -11.164 1 98.19 60 LEU B CA 1
ATOM 1551 C C . LEU B 1 60 ? 0.797 -17.312 -12.047 1 98.19 60 LEU B C 1
ATOM 1553 O O . LEU B 1 60 ? 1.002 -17.422 -13.258 1 98.19 60 LEU B O 1
ATOM 1557 N N . PRO B 1 61 ? -0.142 -17.859 -11.43 1 96.88 61 PRO B N 1
ATOM 1558 C CA . PRO B 1 61 ? -0.892 -18.891 -12.141 1 96.88 61 PRO B CA 1
ATOM 1559 C C . PRO B 1 61 ? -1.792 -18.328 -13.234 1 96.88 61 PRO B C 1
ATOM 1561 O O . PRO B 1 61 ? -2.201 -19.062 -14.141 1 96.88 61 PRO B O 1
ATOM 1564 N N . ASN B 1 62 ? -2.248 -17.078 -13.148 1 96.62 62 ASN B N 1
ATOM 1565 C CA . ASN B 1 62 ? -3.123 -16.5 -14.164 1 96.62 62 ASN B CA 1
ATOM 1566 C C . ASN B 1 62 ? -3.062 -14.984 -14.172 1 96.62 62 ASN B C 1
ATOM 1568 O O . ASN B 1 62 ? -2.361 -14.383 -13.352 1 96.62 62 ASN B O 1
ATOM 1572 N N . ASP B 1 63 ? -3.713 -14.422 -15.117 1 97.5 63 ASP B N 1
ATOM 1573 C CA . ASP B 1 63 ? -3.639 -12.984 -15.328 1 97.5 63 ASP B CA 1
ATOM 1574 C C . ASP B 1 63 ? -4.316 -12.227 -14.188 1 97.5 63 ASP B C 1
ATOM 1576 O O . ASP B 1 63 ? -3.922 -11.109 -13.859 1 97.5 63 ASP B O 1
ATOM 1580 N N . TYR B 1 64 ? -5.344 -12.844 -13.625 1 98 64 TYR B N 1
ATOM 1581 C CA . TYR B 1 64 ? -6.004 -12.211 -12.492 1 98 64 TYR B CA 1
ATOM 1582 C C . TYR B 1 64 ? -5 -11.867 -11.398 1 98 64 TYR B C 1
ATOM 1584 O O . TYR B 1 64 ? -4.93 -10.719 -10.953 1 98 64 TYR B O 1
ATOM 1592 N N . TYR B 1 65 ? -4.23 -12.852 -11.062 1 98.25 65 TYR B N 1
ATOM 1593 C CA . TYR B 1 65 ? -3.242 -12.633 -10.008 1 98.25 65 TYR B CA 1
ATOM 1594 C C . TYR B 1 65 ? -2.225 -11.578 -10.43 1 98.25 65 TYR B C 1
ATOM 1596 O O . TYR B 1 65 ? -1.855 -10.719 -9.625 1 98.25 65 TYR B O 1
ATOM 1604 N N . LYS B 1 66 ? -1.737 -11.664 -11.625 1 98.62 66 LYS B N 1
ATOM 1605 C CA . LYS B 1 66 ? -0.756 -10.695 -12.109 1 98.62 66 LYS B CA 1
ATOM 1606 C C . LYS B 1 66 ? -1.275 -9.266 -11.969 1 98.62 66 LYS B C 1
ATOM 1608 O O . LYS B 1 66 ? -0.58 -8.398 -11.445 1 98.62 66 LYS B O 1
ATOM 1613 N N . HIS B 1 67 ? -2.445 -9.125 -12.398 1 98.5 67 HIS B N 1
ATOM 1614 C CA . HIS B 1 67 ? -3.057 -7.797 -12.367 1 98.5 67 HIS B CA 1
ATOM 1615 C C . HIS B 1 67 ? -3.252 -7.312 -10.938 1 98.5 67 HIS B C 1
ATOM 1617 O O . HIS B 1 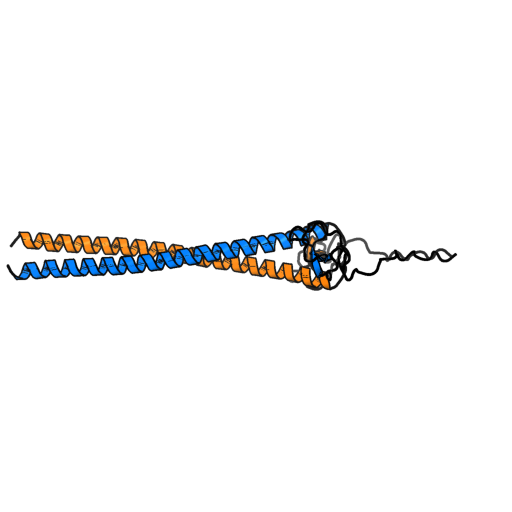67 ? -2.898 -6.18 -10.602 1 98.5 67 HIS B O 1
ATOM 1623 N N . GLU B 1 68 ? -3.777 -8.156 -10.07 1 98.56 68 GLU B N 1
ATOM 1624 C CA . GLU B 1 68 ? -4.086 -7.75 -8.703 1 98.56 68 GLU B CA 1
ATOM 1625 C C . GLU B 1 68 ? -2.812 -7.461 -7.918 1 98.56 68 GLU B C 1
ATOM 1627 O O . GLU B 1 68 ? -2.756 -6.496 -7.148 1 98.56 68 GLU B O 1
ATOM 1632 N N . VAL B 1 69 ? -1.834 -8.305 -8.141 1 98.75 69 VAL B N 1
ATOM 1633 C CA . VAL B 1 69 ? -0.577 -8.109 -7.426 1 98.75 69 VAL B CA 1
ATOM 1634 C C . VAL B 1 69 ? 0.093 -6.82 -7.902 1 98.75 69 VAL B C 1
ATOM 1636 O O . VAL B 1 69 ? 0.582 -6.031 -7.094 1 98.75 69 VAL B O 1
ATOM 1639 N N . PHE B 1 70 ? 0.132 -6.656 -9.164 1 98.88 70 PHE B N 1
ATOM 1640 C CA . PHE B 1 70 ? 0.692 -5.426 -9.711 1 98.88 70 PHE B CA 1
ATOM 1641 C C . PHE B 1 70 ? -0.029 -4.207 -9.141 1 98.88 70 PHE B C 1
ATOM 1643 O O . PHE B 1 70 ? 0.607 -3.221 -8.766 1 98.88 70 PHE B O 1
ATOM 1650 N N . LYS B 1 71 ? -1.272 -4.23 -9.055 1 98.75 71 LYS B N 1
ATOM 1651 C CA . LYS B 1 71 ? -2.08 -3.152 -8.492 1 98.75 71 LYS B CA 1
ATOM 1652 C C . LYS B 1 71 ? -1.682 -2.869 -7.043 1 98.75 71 LYS B C 1
ATOM 1654 O O . LYS B 1 71 ? -1.589 -1.71 -6.637 1 98.75 71 LYS B O 1
ATOM 1659 N N . LEU B 1 72 ? -1.536 -3.916 -6.285 1 98.69 72 LEU B N 1
ATOM 1660 C CA . LEU B 1 72 ? -1.128 -3.758 -4.895 1 98.69 72 LEU B CA 1
ATOM 1661 C C . LEU B 1 72 ? 0.224 -3.059 -4.797 1 98.69 72 LEU B C 1
ATOM 1663 O O . LEU B 1 72 ? 0.427 -2.207 -3.928 1 98.69 72 LEU B O 1
ATOM 1667 N N . ILE B 1 73 ? 1.105 -3.426 -5.652 1 98.81 73 ILE B N 1
ATOM 1668 C CA . ILE B 1 73 ? 2.426 -2.809 -5.691 1 98.81 73 ILE B CA 1
ATOM 1669 C C . ILE B 1 73 ? 2.291 -1.317 -5.988 1 98.81 73 ILE B C 1
ATOM 1671 O O . ILE B 1 73 ? 2.896 -0.486 -5.309 1 98.81 73 ILE B O 1
ATOM 1675 N N . GLN B 1 74 ? 1.529 -0.977 -6.926 1 98.62 74 GLN B N 1
ATOM 1676 C CA . GLN B 1 74 ? 1.315 0.418 -7.297 1 98.62 74 GLN B CA 1
ATOM 1677 C C . GLN B 1 74 ? 0.678 1.201 -6.152 1 98.62 74 GLN B C 1
ATOM 1679 O O . GLN B 1 74 ? 1.07 2.336 -5.875 1 98.62 74 GLN B O 1
ATOM 1684 N N . LYS B 1 75 ? -0.294 0.617 -5.598 1 98.75 75 LYS B N 1
ATOM 1685 C CA . LYS B 1 75 ? -0.982 1.271 -4.488 1 98.75 75 LYS B CA 1
ATOM 1686 C C . LYS B 1 75 ? -0.027 1.534 -3.328 1 98.75 75 LYS B C 1
ATOM 1688 O O . LYS B 1 75 ? -0.073 2.6 -2.709 1 98.75 75 LYS B O 1
ATOM 1693 N N . GLU B 1 76 ? 0.726 0.516 -3.051 1 98.62 76 GLU B N 1
ATOM 1694 C CA . GLU B 1 76 ? 1.708 0.708 -1.988 1 98.62 76 GLU B CA 1
ATOM 1695 C C . GLU B 1 76 ? 2.602 1.911 -2.273 1 98.62 76 GLU B C 1
ATOM 1697 O O . GLU B 1 76 ? 2.846 2.734 -1.389 1 98.62 76 GLU B O 1
ATOM 1702 N N . LYS B 1 77 ? 3.107 1.988 -3.469 1 98.56 77 LYS B N 1
ATOM 1703 C CA . LYS B 1 77 ? 3.977 3.094 -3.865 1 98.56 77 LYS B CA 1
ATOM 1704 C C . LYS B 1 77 ? 3.26 4.434 -3.725 1 98.56 77 LYS B C 1
ATOM 1706 O O . LYS B 1 77 ? 3.809 5.379 -3.154 1 98.56 77 LYS B O 1
ATOM 1711 N N . ARG B 1 78 ? 2.1 4.516 -4.184 1 98.69 78 ARG B N 1
ATOM 1712 C CA . ARG B 1 78 ? 1.325 5.75 -4.152 1 98.69 78 ARG B CA 1
ATOM 1713 C C . ARG B 1 78 ? 1.023 6.168 -2.717 1 98.69 78 ARG B C 1
ATOM 1715 O O . ARG B 1 78 ? 1.167 7.344 -2.363 1 98.69 78 ARG B O 1
ATOM 1722 N N . LEU B 1 79 ? 0.655 5.215 -1.922 1 98.81 79 LEU B N 1
ATOM 1723 C CA . LEU B 1 79 ? 0.297 5.508 -0.538 1 98.81 79 LEU B CA 1
ATOM 1724 C C . LEU B 1 79 ? 1.519 5.957 0.256 1 98.81 79 LEU B C 1
ATOM 1726 O O . LEU B 1 79 ? 1.413 6.824 1.126 1 98.81 79 LEU B O 1
ATOM 1730 N N . LYS B 1 80 ? 2.67 5.422 -0.026 1 98.81 80 LYS B N 1
ATOM 1731 C CA . LYS B 1 80 ? 3.908 5.867 0.609 1 98.81 80 LYS B CA 1
ATOM 1732 C C . LYS B 1 80 ? 4.227 7.312 0.234 1 98.81 80 LYS B C 1
ATOM 1734 O O . LYS B 1 80 ? 4.645 8.102 1.084 1 98.81 80 LYS B O 1
ATOM 1739 N N . GLU B 1 81 ? 4.09 7.605 -0.986 1 98.75 81 GLU B N 1
ATOM 1740 C CA . GLU B 1 81 ? 4.305 8.969 -1.455 1 98.75 81 GLU B CA 1
ATOM 1741 C C . GLU B 1 81 ? 3.328 9.945 -0.792 1 98.75 81 GLU B C 1
ATOM 1743 O O . GLU B 1 81 ? 3.715 11.039 -0.388 1 98.75 81 GLU B O 1
ATOM 1748 N N . ASP B 1 82 ? 2.072 9.586 -0.681 1 98.75 82 ASP B N 1
ATOM 1749 C CA . ASP B 1 82 ? 1.066 10.398 -0.008 1 98.75 82 ASP B CA 1
ATOM 1750 C C . ASP B 1 82 ? 1.449 10.648 1.448 1 98.75 82 ASP B C 1
ATOM 1752 O O . ASP B 1 82 ? 1.341 11.781 1.937 1 98.75 82 ASP B O 1
ATOM 1756 N N . LYS B 1 83 ? 1.791 9.594 2.059 1 98.81 83 LYS B N 1
ATOM 1757 C CA . LYS B 1 83 ? 2.18 9.727 3.459 1 98.81 83 LYS B CA 1
ATOM 1758 C C . LYS B 1 83 ? 3.326 10.719 3.623 1 98.81 83 LYS B C 1
ATOM 1760 O O . LYS B 1 83 ? 3.309 11.555 4.531 1 98.81 83 LYS B O 1
ATOM 1765 N N . SER B 1 84 ? 4.293 10.602 2.773 1 98.75 84 SER B N 1
ATOM 1766 C CA . SER B 1 84 ? 5.43 11.516 2.814 1 98.75 84 SER B CA 1
ATOM 1767 C C . SER B 1 84 ? 4.98 12.961 2.607 1 98.75 84 SER B C 1
ATOM 1769 O O . SER B 1 84 ? 5.426 13.859 3.32 1 98.75 84 SER B O 1
ATOM 1771 N N . SER B 1 85 ? 4.141 13.156 1.68 1 98.81 85 SER B N 1
ATOM 1772 C CA . SER B 1 85 ? 3.629 14.492 1.384 1 98.81 85 SER B CA 1
ATOM 1773 C C . SER B 1 85 ? 2.846 15.055 2.564 1 98.81 85 SER B C 1
ATOM 1775 O O . SER B 1 85 ? 3.004 16.234 2.918 1 98.81 85 SER B O 1
ATOM 1777 N N . LEU B 1 86 ? 2.02 14.281 3.158 1 98.88 86 LEU B N 1
ATOM 1778 C CA . LEU B 1 86 ? 1.202 14.719 4.285 1 98.88 86 LEU B CA 1
ATOM 1779 C C . LEU B 1 86 ? 2.074 15.055 5.488 1 98.88 86 LEU B C 1
ATOM 1781 O O . LEU B 1 86 ? 1.812 16.031 6.195 1 98.88 86 LEU B O 1
ATOM 1785 N N . ASN B 1 87 ? 3.086 14.305 5.664 1 98.88 87 ASN B N 1
ATOM 1786 C CA . ASN B 1 87 ? 4.039 14.633 6.723 1 98.88 87 ASN B CA 1
ATOM 1787 C C . ASN B 1 87 ? 4.699 15.984 6.477 1 98.88 87 ASN B C 1
ATOM 1789 O O . ASN B 1 87 ? 4.938 16.734 7.422 1 98.88 87 ASN B O 1
ATOM 1793 N N . GLY B 1 88 ? 5.02 16.266 5.277 1 98.81 88 GLY B N 1
ATOM 1794 C CA . GLY B 1 88 ? 5.543 17.578 4.934 1 98.81 88 GLY B CA 1
ATOM 1795 C C . GLY B 1 88 ? 4.578 18.719 5.254 1 98.81 88 GLY B C 1
ATOM 1796 O O . GLY B 1 88 ? 4.98 19.734 5.809 1 98.81 88 GLY B O 1
ATOM 1797 N N . LYS B 1 89 ? 3.342 18.594 5.004 1 98.81 89 LYS B N 1
ATOM 1798 C CA . LYS B 1 89 ? 2.32 19.594 5.293 1 98.81 89 LYS B CA 1
ATOM 1799 C C . LYS B 1 89 ? 2.184 19.812 6.797 1 98.81 89 LYS B C 1
ATOM 1801 O O . LYS B 1 89 ? 2.033 20.953 7.246 1 98.81 89 LYS B O 1
ATOM 1806 N N . ILE B 1 90 ? 2.229 18.719 7.465 1 98.81 90 ILE B N 1
ATOM 1807 C CA . ILE B 1 90 ? 2.115 18.797 8.914 1 98.81 90 ILE B CA 1
ATOM 1808 C C . ILE B 1 90 ? 3.285 19.609 9.477 1 98.81 90 ILE B C 1
ATOM 1810 O O . ILE B 1 90 ? 3.094 20.5 10.305 1 98.81 90 ILE B O 1
ATOM 1814 N N . ARG B 1 91 ? 4.438 19.406 9.031 1 98.62 91 ARG B N 1
ATOM 1815 C CA . ARG B 1 91 ? 5.613 20.156 9.461 1 98.62 91 ARG B CA 1
ATOM 1816 C C . ARG B 1 91 ? 5.453 21.641 9.148 1 98.62 91 ARG B C 1
ATOM 1818 O O . ARG B 1 91 ? 5.77 22.5 9.984 1 98.62 91 ARG B O 1
ATOM 1825 N N . ASP B 1 92 ? 4.984 21.922 8.008 1 98.62 92 ASP B N 1
ATOM 1826 C CA . ASP B 1 92 ? 4.793 23.297 7.594 1 98.62 92 ASP B CA 1
ATOM 1827 C C . ASP B 1 92 ? 3.762 24 8.484 1 98.62 92 ASP B C 1
ATOM 1829 O O . ASP B 1 92 ? 3.947 25.156 8.867 1 98.62 92 ASP B O 1
ATOM 1833 N N . LEU B 1 93 ? 2.725 23.312 8.773 1 98.31 93 LEU B N 1
ATOM 1834 C CA . LEU B 1 93 ? 1.67 23.891 9.594 1 98.31 93 LEU B CA 1
ATOM 1835 C C . LEU B 1 93 ? 2.162 24.109 11.023 1 98.31 93 LEU B C 1
ATOM 1837 O O . LEU B 1 93 ? 1.853 25.141 11.633 1 98.31 93 LEU B O 1
ATOM 1841 N N . GLU B 1 94 ? 2.955 23.219 11.508 1 98.12 94 GLU B N 1
ATOM 1842 C CA . GLU B 1 94 ? 3.531 23.391 12.836 1 98.12 94 GLU B CA 1
ATOM 1843 C C . GLU B 1 94 ? 4.465 24.594 12.883 1 98.12 94 GLU B C 1
ATOM 1845 O O . GLU B 1 94 ? 4.445 25.359 13.844 1 98.12 94 GLU B O 1
ATOM 1850 N N . ARG B 1 95 ? 5.227 24.844 11.883 1 97.69 95 ARG B N 1
ATOM 1851 C CA . ARG B 1 95 ? 6.109 26 11.797 1 97.69 95 ARG B CA 1
ATOM 1852 C C . ARG B 1 95 ? 5.312 27.297 11.758 1 97.69 95 ARG B C 1
ATOM 1854 O O . ARG B 1 95 ? 5.691 28.281 12.383 1 97.69 95 ARG B O 1
ATOM 1861 N N . GLU B 1 96 ? 4.223 27.203 11 1 95.75 96 GLU B N 1
ATOM 1862 C CA . GLU B 1 96 ? 3.365 28.391 10.914 1 95.75 96 GLU B CA 1
ATOM 1863 C C . GLU B 1 96 ? 2.762 28.734 12.273 1 95.75 96 GLU B C 1
ATOM 1865 O O . GLU B 1 96 ? 2.707 29.906 12.648 1 95.75 96 GLU B O 1
ATOM 1870 N N . ILE B 1 97 ? 2.367 27.719 12.93 1 95.56 97 ILE B N 1
ATOM 1871 C CA . ILE B 1 97 ? 1.793 27.938 14.258 1 95.56 97 ILE B CA 1
ATOM 1872 C C . ILE B 1 97 ? 2.842 28.547 15.18 1 95.56 97 ILE B C 1
ATOM 1874 O O . ILE B 1 97 ? 2.562 29.516 15.891 1 95.56 97 ILE B O 1
ATOM 1878 N N . ASP B 1 98 ? 4.062 28.094 15.141 1 95.44 98 ASP B N 1
ATOM 1879 C CA . ASP B 1 98 ? 5.152 28.609 15.961 1 95.44 98 ASP B CA 1
ATOM 1880 C C . ASP B 1 98 ? 5.457 30.062 15.609 1 95.44 98 ASP B C 1
ATOM 1882 O O . ASP B 1 98 ? 5.672 30.891 16.5 1 95.44 98 ASP B O 1
ATOM 1886 N N . PHE B 1 99 ? 5.473 30.391 14.375 1 93.75 99 PHE B N 1
ATOM 1887 C CA . PHE B 1 99 ? 5.746 31.75 13.906 1 93.75 99 PHE B CA 1
ATOM 1888 C C . PHE B 1 99 ? 4.676 32.719 14.398 1 93.75 99 PHE B C 1
ATOM 1890 O O . PHE B 1 99 ? 4.996 33.812 14.89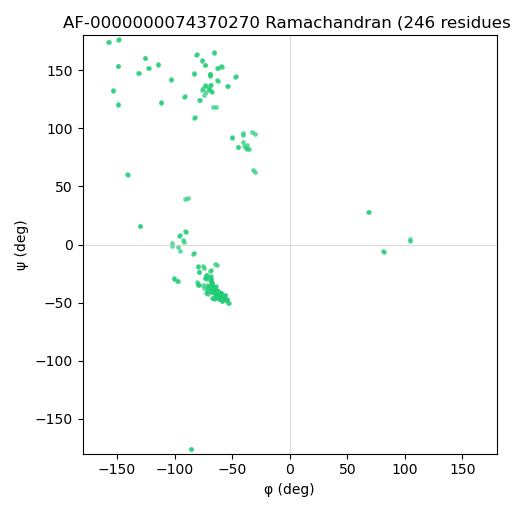8 1 93.75 99 PHE B O 1
ATOM 1897 N N . GLN B 1 100 ? 3.447 32.312 14.359 1 90.5 100 GLN B N 1
ATOM 1898 C CA . GLN B 1 100 ? 2.354 33.156 14.797 1 90.5 100 GLN B CA 1
ATOM 1899 C C . GLN B 1 100 ? 2.408 33.406 16.297 1 90.5 100 GLN B C 1
ATOM 1901 O O . GLN B 1 100 ? 2.178 34.531 16.766 1 90.5 100 GLN B O 1
ATOM 1906 N N . LYS B 1 101 ? 2.748 32.344 16.969 1 89.5 101 LYS B N 1
ATOM 1907 C CA . LYS B 1 101 ? 2.873 32.5 18.406 1 89.5 101 LYS B CA 1
ATOM 1908 C C . LYS B 1 101 ? 3.973 33.469 18.766 1 89.5 101 LYS B C 1
ATOM 1910 O O . LYS B 1 101 ? 3.77 34.375 19.609 1 89.5 101 LYS B O 1
ATOM 1915 N N . ALA B 1 102 ? 5.062 33.406 18.094 1 92.31 102 ALA B N 1
ATOM 1916 C CA . ALA B 1 102 ? 6.191 34.312 18.344 1 92.31 102 ALA B CA 1
ATOM 1917 C C . ALA B 1 102 ? 5.84 35.75 18 1 92.31 102 ALA B C 1
ATOM 1919 O O . ALA B 1 102 ? 6.188 36.656 18.734 1 92.31 102 ALA B O 1
ATOM 1920 N N . THR B 1 103 ? 5.117 35.969 16.906 1 88.12 103 THR B N 1
ATOM 1921 C CA . THR B 1 103 ? 4.703 37.281 16.469 1 88.12 103 THR B CA 1
ATOM 1922 C C . THR B 1 103 ? 3.717 37.906 17.453 1 88.12 103 THR B C 1
ATOM 1924 O O . THR B 1 103 ? 3.83 39.094 17.797 1 88.12 103 THR B O 1
ATOM 1927 N N . MET B 1 104 ? 2.809 37.062 17.969 1 83.94 104 MET B N 1
ATOM 1928 C CA . MET B 1 104 ? 1.816 37.531 18.922 1 83.94 104 MET B CA 1
ATOM 1929 C C . MET B 1 104 ? 2.475 37.938 20.234 1 83.94 104 MET B C 1
ATOM 1931 O O . MET B 1 104 ? 2.104 38.938 20.844 1 83.94 104 MET B O 1
ATOM 1935 N N . GLU B 1 105 ? 3.385 37.188 20.625 1 86.38 105 GLU B N 1
ATOM 1936 C CA . GLU B 1 105 ? 4.102 37.5 21.859 1 86.38 105 GLU B CA 1
ATOM 1937 C C . GLU B 1 105 ? 4.875 38.812 21.734 1 86.38 105 GLU B C 1
ATOM 1939 O O . GLU B 1 105 ? 4.863 39.625 22.656 1 86.38 105 GLU B O 1
ATOM 1944 N N . LYS B 1 106 ? 5.43 39.125 20.562 1 90.75 106 LYS B N 1
ATOM 1945 C CA . LYS B 1 106 ? 6.16 40.344 20.328 1 90.75 106 LYS B CA 1
ATOM 1946 C C . LYS B 1 106 ? 5.215 41.562 20.266 1 90.75 106 LYS B C 1
ATOM 1948 O O . LYS B 1 106 ? 5.484 42.594 20.875 1 90.75 106 LYS B O 1
ATOM 1953 N N . GLU B 1 107 ? 4.102 41.312 19.594 1 84.56 107 GLU B N 1
ATOM 1954 C CA . GLU B 1 107 ? 3.133 42.375 19.469 1 84.56 107 GLU B CA 1
ATOM 1955 C C . GLU B 1 107 ? 2.529 42.75 20.812 1 84.56 107 GLU B C 1
ATOM 1957 O O . GLU B 1 107 ? 2.367 43.938 21.141 1 84.56 107 GLU B O 1
ATOM 1962 N N . MET B 1 108 ? 2.254 41.781 21.594 1 80.69 108 MET B N 1
ATOM 1963 C CA . MET B 1 108 ? 1.709 42 22.922 1 80.69 108 MET B CA 1
ATOM 1964 C C . MET B 1 108 ? 2.723 42.719 23.812 1 80.69 108 MET B C 1
ATOM 1966 O O . MET B 1 108 ? 2.363 43.625 24.562 1 80.69 108 MET B O 1
ATOM 1970 N N . PHE B 1 109 ? 3.938 42.438 23.703 1 86.81 109 PHE B N 1
ATOM 1971 C CA . PHE B 1 109 ? 5.004 43.062 24.453 1 86.81 109 PHE B CA 1
ATOM 1972 C C . PHE B 1 109 ? 5.117 44.531 24.078 1 86.81 109 PHE B C 1
ATOM 1974 O O . PHE B 1 109 ? 5.203 45.406 24.953 1 86.81 109 PHE B O 1
ATOM 1981 N N . LEU B 1 110 ? 4.996 44.844 22.812 1 86.81 110 LEU B N 1
ATOM 1982 C CA . LEU B 1 110 ? 5.113 46.219 22.312 1 86.81 110 LEU B CA 1
ATOM 1983 C C . LEU B 1 110 ? 3.918 47.031 22.734 1 86.81 110 LEU B C 1
ATOM 1985 O O . LEU B 1 110 ? 4.078 48.188 23.156 1 86.81 110 LEU B O 1
ATOM 1989 N N . LEU B 1 111 ? 2.797 46.438 22.75 1 80.06 111 LEU B N 1
ATOM 1990 C CA . LEU B 1 111 ? 1.594 47.156 23.141 1 80.06 111 LEU B CA 1
ATOM 1991 C C . LEU B 1 111 ? 1.596 47.438 24.641 1 80.06 111 LEU B C 1
ATOM 1993 O O . LEU B 1 111 ? 1.169 48.5 25.078 1 80.06 111 LEU B O 1
ATOM 1997 N N . GLN B 1 112 ? 2.133 46.5 25.344 1 82.5 112 GLN B N 1
ATOM 1998 C CA . GLN B 1 112 ? 2.238 46.688 26.797 1 82.5 112 GLN B CA 1
ATOM 1999 C C . GLN B 1 112 ? 3.234 47.781 27.141 1 82.5 112 GLN B C 1
ATOM 2001 O O . GLN B 1 112 ? 2.998 48.594 28.047 1 82.5 112 GLN B O 1
ATOM 2006 N N . LEU B 1 113 ? 4.238 48.062 26.422 1 86.19 113 LEU B N 1
ATOM 2007 C CA . LEU B 1 113 ? 5.219 49.125 26.594 1 86.19 113 LEU B CA 1
ATOM 2008 C C . LEU B 1 1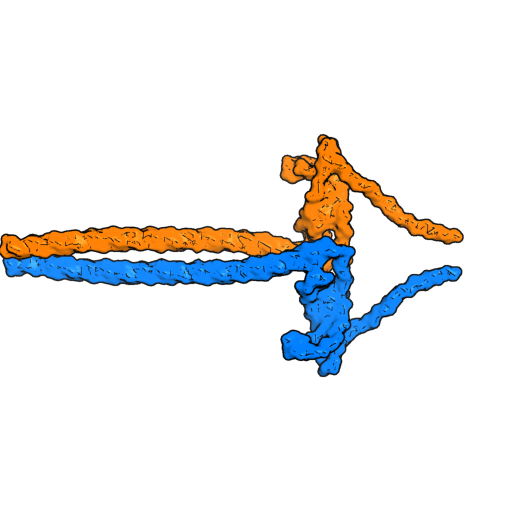13 ? 4.613 50.469 26.281 1 86.19 113 LEU B C 1
ATOM 2010 O O . LEU B 1 113 ? 4.828 51.438 27.016 1 86.19 113 LEU B O 1
ATOM 2014 N N . ASP B 1 114 ? 3.803 50.469 25.219 1 83 114 ASP B N 1
ATOM 2015 C CA . ASP B 1 114 ? 3.154 51.688 24.797 1 83 114 ASP B CA 1
ATOM 2016 C C . ASP B 1 114 ? 2.137 52.156 25.844 1 83 114 ASP B C 1
ATOM 2018 O O . ASP B 1 114 ? 2.027 53.344 26.125 1 83 114 ASP B O 1
ATOM 2022 N N . LEU B 1 115 ? 1.498 51.219 26.328 1 78.31 115 LEU B N 1
ATOM 2023 C CA . LEU B 1 115 ? 0.502 51.531 27.359 1 78.31 115 LEU B CA 1
ATOM 2024 C C . LEU B 1 115 ? 1.168 52.031 28.625 1 78.31 115 LEU B C 1
ATOM 2026 O O . LEU B 1 115 ? 0.694 53 29.234 1 78.31 115 LEU B O 1
ATOM 2030 N N . LYS B 1 116 ? 2.291 51.531 29.031 1 83 116 LYS B N 1
ATOM 2031 C CA . LYS B 1 116 ? 3.031 51.969 30.219 1 83 116 LYS B CA 1
ATOM 2032 C C . LYS B 1 116 ? 3.58 53.375 30.016 1 83 116 LYS B C 1
ATOM 2034 O O . LYS B 1 116 ? 3.514 54.219 30.922 1 83 116 LYS B O 1
ATOM 2039 N N . GLU B 1 117 ? 3.934 53.719 28.859 1 82.94 117 GLU B N 1
ATOM 2040 C CA . GLU B 1 117 ? 4.48 55.062 28.562 1 82.94 117 GLU B CA 1
ATOM 2041 C C . GLU B 1 117 ? 3.387 56.125 28.547 1 82.94 117 GLU B C 1
ATOM 2043 O O . GLU B 1 117 ? 3.596 57.219 29.016 1 82.94 117 GLU B O 1
ATOM 2048 N N . SER B 1 118 ? 2.309 55.781 28.125 1 75.69 118 SER B N 1
ATOM 2049 C CA . SER B 1 118 ? 1.2 56.75 28.062 1 75.69 118 SER B CA 1
ATOM 2050 C C . SER B 1 118 ? 0.646 57.031 29.453 1 75.69 118 SER B C 1
ATOM 2052 O O . SER B 1 118 ? 0.239 58.156 29.734 1 75.69 118 SER B O 1
ATOM 2054 N N . LYS B 1 119 ? 0.701 56.156 30.375 1 75.88 119 LYS B N 1
ATOM 2055 C CA . LYS B 1 119 ? 0.218 56.344 31.734 1 75.88 119 LYS B CA 1
ATOM 2056 C C . LYS B 1 119 ? 1.223 57.156 32.562 1 75.88 119 LYS B C 1
ATOM 2058 O O . LYS B 1 119 ? 0.835 57.969 33.406 1 75.88 119 LYS B O 1
ATOM 2063 N N . SER B 1 120 ? 2.373 57 32.344 1 73.31 120 SER B N 1
ATOM 2064 C CA . SER B 1 120 ? 3.387 57.75 33.094 1 73.31 120 SER B CA 1
ATOM 2065 C C . SER B 1 120 ? 3.426 59.219 32.656 1 73.31 120 SER B C 1
ATOM 2067 O O . SER B 1 120 ? 3.715 60.094 33.469 1 73.31 120 SER B O 1
ATOM 2069 N N . SER B 1 121 ? 3.08 59.469 31.484 1 64.56 121 SER B N 1
ATOM 2070 C CA . SER B 1 121 ? 3.051 60.875 31.016 1 64.56 121 SER B CA 1
ATOM 2071 C C . SER B 1 121 ? 1.85 61.625 31.578 1 64.56 121 SER B C 1
ATOM 2073 O O . SER B 1 121 ? 1.864 62.844 31.672 1 64.56 121 SER B O 1
ATOM 2075 N N . VAL B 1 122 ? 0.869 61.031 32.031 1 61.5 122 VAL B N 1
ATOM 2076 C CA . VAL B 1 122 ? -0.294 61.656 32.656 1 61.5 122 VAL B CA 1
ATOM 2077 C C . VAL B 1 122 ? 0.02 62.062 34.094 1 61.5 122 VAL B C 1
ATOM 2079 O O . VAL B 1 122 ? -0.579 63 34.625 1 61.5 122 VAL B O 1
ATOM 2082 N N . VAL B 1 123 ? 0.927 61.5 34.75 1 58.25 123 VAL B N 1
ATOM 2083 C CA . VAL B 1 123 ? 1.188 61.875 36.156 1 58.25 123 VAL B CA 1
ATOM 2084 C C . VAL B 1 123 ? 2.006 63.156 36.219 1 58.25 123 VAL B C 1
ATOM 2086 O O . VAL B 1 123 ? 2.105 63.781 37.25 1 58.25 123 VAL B O 1
ATOM 2089 N N . PHE B 1 124 ? 2.641 63.531 35.25 1 54.09 124 PHE B N 1
ATOM 2090 C CA . PHE B 1 124 ? 3.506 64.688 35.5 1 54.09 124 PHE B CA 1
ATOM 2091 C C . PHE B 1 124 ? 2.824 65.938 35.062 1 54.09 124 PHE B C 1
ATOM 2093 O O . PHE B 1 124 ? 3.4 67.062 35.188 1 54.09 124 PHE B O 1
ATOM 2100 N N . PHE B 1 125 ? 1.616 65.875 34.5 1 43.69 125 PHE B N 1
ATOM 2101 C CA . PHE B 1 125 ? 1.025 67.188 34.5 1 43.69 125 PHE B CA 1
ATOM 2102 C C . PHE B 1 125 ? 0.053 67.375 35.656 1 43.69 125 PHE B C 1
ATOM 2104 O O . PHE B 1 125 ? -0.603 66.438 36.062 1 43.69 125 PHE B O 1
#

Foldseek 3Di:
DPPPPPPPDDDDADQAWPVRHGWDWDADLDLQAHRWIKTDDPCVVVPDPTPRIGTDDDGDDDSVVSNVRSVVVVVVVVVVVVVVVVVVVVVVVVVVVVVVVVVVVVVVVVVVVVVVVVVVVVVVD/DPPPPPPPDDDDADQAFPVRHGWDWDADLDLQAHRWIKTDDPCVVVPDPTPRIGTDDDGDDDSVCSNVRSVVVVVVVVVVVVVVVVVVVVVVVVVVVVVVVVVVVVVVVVVVVVVVVVVVVVVVD

Organism: Artemisia annua (NCBI:txid35608)